Protein AF-A0A8J9TMV7-F1 (afdb_monomer_lite)

pLDDT: mean 80.89, std 12.7, range [42.56, 96.88]

Structure (mmCIF, N/CA/C/O backbone):
data_AF-A0A8J9TMV7-F1
#
_entry.id   AF-A0A8J9TMV7-F1
#
loop_
_atom_site.group_PDB
_atom_site.id
_atom_site.type_symbol
_atom_site.label_atom_id
_atom_site.label_alt_id
_atom_site.label_comp_id
_atom_site.label_asym_id
_atom_site.label_entity_id
_atom_site.label_seq_id
_atom_site.pdbx_PDB_ins_code
_atom_site.Cartn_x
_atom_site.Cartn_y
_atom_site.Cartn_z
_atom_site.occupancy
_atom_site.B_iso_or_equiv
_atom_site.auth_seq_id
_atom_site.auth_comp_id
_atom_site.auth_asym_id
_atom_site.auth_atom_id
_atom_site.pdbx_PDB_model_num
ATOM 1 N N . VAL A 1 1 ? 54.897 -4.081 -2.687 1.00 45.59 1 VAL A N 1
ATOM 2 C CA . VAL A 1 1 ? 55.871 -4.885 -1.911 1.00 45.59 1 VAL A CA 1
ATOM 3 C C . VAL A 1 1 ? 55.555 -6.352 -2.150 1.00 45.59 1 VAL A C 1
ATOM 5 O O . VAL A 1 1 ? 54.555 -6.837 -1.635 1.00 45.59 1 VAL A O 1
ATOM 8 N N . ALA A 1 2 ? 56.309 -7.029 -3.016 1.00 46.16 2 ALA A N 1
ATOM 9 C CA . ALA A 1 2 ? 56.143 -8.468 -3.211 1.00 46.16 2 ALA A CA 1
ATOM 10 C C . ALA A 1 2 ? 56.690 -9.180 -1.966 1.00 46.16 2 ALA A C 1
ATOM 12 O O . ALA A 1 2 ? 57.831 -8.934 -1.580 1.00 46.16 2 ALA A O 1
ATOM 13 N N . ARG A 1 3 ? 55.877 -10.006 -1.296 1.00 62.25 3 ARG A N 1
ATOM 14 C CA . ARG A 1 3 ? 56.369 -10.848 -0.199 1.00 62.25 3 ARG A CA 1
ATOM 15 C C . ARG A 1 3 ? 57.278 -11.915 -0.802 1.00 62.25 3 ARG A C 1
ATOM 17 O O . ARG A 1 3 ? 56.779 -12.856 -1.410 1.00 62.25 3 ARG A O 1
ATOM 24 N N . VAL A 1 4 ? 58.589 -11.746 -0.651 1.00 64.75 4 VAL A N 1
ATOM 25 C CA . VAL A 1 4 ? 59.564 -12.814 -0.888 1.00 64.75 4 VAL A CA 1
ATOM 26 C C . VAL A 1 4 ? 59.261 -13.902 0.142 1.00 64.75 4 VAL A C 1
ATOM 28 O O . VAL A 1 4 ? 59.235 -13.629 1.341 1.00 64.75 4 VAL A O 1
ATOM 31 N N . ARG A 1 5 ? 58.885 -15.094 -0.326 1.00 69.38 5 ARG A N 1
ATOM 32 C CA . ARG A 1 5 ? 58.639 -16.262 0.526 1.00 69.38 5 ARG A CA 1
ATOM 33 C C . ARG A 1 5 ? 59.812 -17.201 0.305 1.00 69.38 5 ARG A C 1
ATOM 35 O O . ARG A 1 5 ? 59.805 -17.951 -0.666 1.00 69.38 5 ARG A O 1
ATOM 42 N N . ASP A 1 6 ? 60.819 -17.098 1.161 1.00 74.00 6 ASP A N 1
ATOM 43 C CA . ASP A 1 6 ? 61.911 -18.064 1.182 1.00 74.00 6 ASP A CA 1
ATOM 44 C C . ASP A 1 6 ? 61.364 -19.413 1.668 1.00 74.00 6 ASP A C 1
ATOM 46 O O . ASP A 1 6 ? 60.498 -19.470 2.547 1.00 74.00 6 ASP A O 1
ATOM 50 N N . PHE A 1 7 ? 61.795 -20.498 1.026 1.00 73.38 7 PHE A N 1
ATOM 51 C CA . PHE A 1 7 ? 61.371 -21.845 1.388 1.00 73.38 7 PHE A CA 1
ATOM 52 C C . PHE A 1 7 ? 62.052 -22.244 2.702 1.00 73.38 7 PHE A C 1
ATOM 54 O O . PHE A 1 7 ? 63.264 -22.438 2.735 1.00 73.38 7 PHE A O 1
ATOM 61 N N . ASP A 1 8 ? 61.268 -22.333 3.774 1.00 77.62 8 ASP A N 1
ATOM 62 C CA . ASP A 1 8 ? 61.703 -22.808 5.088 1.00 77.62 8 ASP A CA 1
ATOM 63 C C . ASP A 1 8 ? 61.275 -24.271 5.263 1.00 77.62 8 ASP A C 1
ATOM 65 O O . ASP A 1 8 ? 60.082 -24.585 5.234 1.00 77.62 8 ASP A O 1
ATOM 69 N N . GLU A 1 9 ? 62.249 -25.165 5.434 1.00 77.25 9 GLU A N 1
ATOM 70 C CA . GLU A 1 9 ? 62.034 -26.608 5.596 1.00 77.25 9 GLU A CA 1
ATOM 71 C C . GLU A 1 9 ? 61.303 -26.945 6.911 1.00 77.25 9 GLU A C 1
ATOM 73 O O . GLU A 1 9 ? 60.627 -27.970 6.994 1.00 77.25 9 GLU A O 1
ATOM 78 N N . ALA A 1 10 ? 61.353 -26.056 7.912 1.00 81.19 10 ALA A N 1
ATOM 79 C CA . ALA A 1 10 ? 60.585 -26.173 9.155 1.00 81.19 10 ALA A CA 1
ATOM 80 C C . ALA A 1 10 ? 59.185 -25.521 9.077 1.00 81.19 10 ALA A C 1
ATOM 82 O O . ALA A 1 10 ? 58.444 -25.506 10.066 1.00 81.19 10 ALA A O 1
ATOM 83 N N . GLY A 1 11 ? 58.812 -24.961 7.922 1.00 78.69 11 GLY A N 1
ATOM 84 C CA . GLY A 1 11 ? 57.562 -24.236 7.727 1.00 78.69 11 GLY A CA 1
ATOM 85 C C . GLY A 1 11 ? 56.335 -25.144 7.591 1.00 78.69 11 GLY A C 1
ATOM 86 O O . GLY A 1 11 ? 56.325 -26.112 6.834 1.00 78.69 11 GLY A O 1
ATOM 87 N N . TYR A 1 12 ? 55.243 -24.789 8.272 1.00 79.62 12 TYR A N 1
ATOM 88 C CA . TYR A 1 12 ? 53.943 -25.428 8.058 1.00 79.62 12 TYR A CA 1
ATOM 89 C C . TYR A 1 12 ? 53.240 -24.798 6.854 1.00 79.62 12 TYR A C 1
ATOM 91 O O . TYR A 1 12 ? 52.800 -23.646 6.901 1.00 79.62 12 TYR A O 1
ATOM 99 N N . PHE A 1 13 ? 53.105 -25.564 5.773 1.00 81.25 13 PHE A N 1
ATOM 100 C CA . PHE A 1 13 ? 52.374 -25.147 4.579 1.00 81.25 13 PHE A CA 1
ATOM 101 C C . PHE A 1 13 ? 50.953 -25.712 4.613 1.00 81.25 13 PHE A C 1
ATOM 103 O O . PHE A 1 13 ? 50.756 -26.920 4.717 1.00 81.25 13 PHE A O 1
ATOM 110 N N . THR A 1 14 ? 49.952 -24.839 4.502 1.00 82.38 14 THR A N 1
ATOM 111 C CA . THR A 1 14 ? 48.550 -25.234 4.332 1.00 82.38 14 THR A CA 1
ATOM 112 C C . THR A 1 14 ? 48.076 -24.837 2.940 1.00 82.38 14 THR A C 1
ATOM 114 O O . THR A 1 14 ? 48.314 -23.721 2.472 1.00 82.38 14 THR A O 1
ATOM 117 N N . TRP A 1 15 ? 47.408 -25.762 2.252 1.00 81.25 15 TRP A N 1
ATOM 118 C CA . TRP A 1 15 ? 46.724 -25.456 1.002 1.00 81.25 15 TRP A CA 1
ATOM 119 C C . TRP A 1 15 ? 45.329 -24.933 1.343 1.00 81.25 15 TRP A C 1
ATOM 121 O O . TRP A 1 15 ? 44.469 -25.684 1.798 1.00 81.25 15 TRP A O 1
ATOM 131 N N . VAL A 1 16 ? 45.093 -23.642 1.109 1.00 80.88 16 VAL A N 1
ATOM 132 C CA . VAL A 1 16 ? 43.741 -23.069 1.145 1.00 80.88 16 VAL A CA 1
ATOM 133 C C . VAL A 1 16 ? 43.093 -23.337 -0.210 1.00 80.88 16 VAL A C 1
ATOM 135 O O . VAL A 1 16 ? 43.381 -22.648 -1.188 1.00 80.88 16 VAL A O 1
ATOM 138 N N . TYR A 1 17 ? 42.316 -24.418 -0.304 1.00 82.31 17 TYR A N 1
ATOM 139 C CA . TYR A 1 17 ? 41.552 -24.709 -1.513 1.00 82.31 17 TYR A CA 1
ATOM 140 C C . TYR A 1 17 ? 40.377 -23.742 -1.584 1.00 82.31 17 TYR A C 1
ATOM 142 O O . TYR A 1 17 ? 39.459 -23.786 -0.767 1.00 82.31 17 TYR A O 1
ATOM 150 N N . GLU A 1 18 ? 40.426 -22.852 -2.560 1.00 78.38 18 GLU A N 1
ATOM 151 C CA . GLU A 1 18 ? 39.296 -22.011 -2.892 1.00 78.38 18 GLU A CA 1
ATOM 152 C C . GLU A 1 18 ? 38.353 -22.828 -3.787 1.00 78.38 18 GLU A C 1
ATOM 154 O O . GLU A 1 18 ? 38.760 -23.281 -4.856 1.00 78.38 18 GLU A O 1
ATOM 159 N N . GLY A 1 19 ? 37.126 -23.075 -3.320 1.00 85.44 19 GLY A N 1
ATOM 160 C CA . GLY A 1 19 ? 36.123 -23.839 -4.066 1.00 85.44 19 GLY A CA 1
ATOM 161 C C . GLY A 1 19 ? 35.705 -23.173 -5.380 1.00 85.44 19 GLY A C 1
ATOM 162 O O . GLY A 1 19 ? 36.163 -22.083 -5.724 1.00 85.44 19 GLY A O 1
ATOM 163 N N . ASP A 1 20 ? 34.800 -23.818 -6.118 1.00 84.56 20 ASP A N 1
ATOM 164 C CA . ASP A 1 20 ? 34.299 -23.251 -7.369 1.00 84.56 20 ASP A CA 1
ATOM 165 C C . ASP A 1 20 ? 33.524 -21.939 -7.118 1.00 84.56 20 ASP A C 1
ATOM 167 O O . ASP A 1 20 ? 32.492 -21.916 -6.445 1.00 84.56 20 ASP A O 1
ATOM 171 N N . LYS A 1 21 ? 34.045 -20.831 -7.659 1.00 85.62 21 LYS A N 1
ATOM 172 C CA . LYS A 1 21 ? 33.482 -19.476 -7.534 1.00 85.62 21 LYS A CA 1
ATOM 173 C C . LYS A 1 21 ? 32.543 -19.102 -8.677 1.00 85.62 21 LYS A C 1
ATOM 175 O O . LYS A 1 21 ? 32.039 -17.977 -8.691 1.00 85.62 21 LYS A O 1
ATOM 180 N N . THR A 1 22 ? 32.281 -20.005 -9.622 1.00 89.44 22 THR A N 1
ATOM 181 C CA . THR A 1 22 ? 31.403 -19.748 -10.777 1.00 89.44 22 THR A CA 1
ATOM 182 C C . THR A 1 22 ? 30.047 -19.170 -10.366 1.00 89.44 22 THR A C 1
ATOM 184 O O . THR A 1 22 ? 29.635 -18.150 -10.915 1.00 89.44 22 THR A O 1
ATOM 187 N N . MET A 1 23 ? 29.399 -19.732 -9.339 1.00 89.50 23 MET A N 1
ATOM 188 C CA . MET A 1 23 ? 28.115 -19.230 -8.828 1.00 89.50 23 MET A CA 1
ATOM 189 C C . MET A 1 23 ? 28.219 -17.825 -8.224 1.00 89.50 23 MET A C 1
ATOM 191 O O . MET A 1 23 ? 27.368 -16.976 -8.481 1.00 89.50 23 MET A O 1
ATOM 195 N N . SER A 1 24 ? 29.283 -17.543 -7.469 1.00 90.06 24 SER A N 1
ATOM 196 C CA . SER A 1 24 ? 29.506 -16.217 -6.878 1.00 90.06 24 SER A CA 1
ATOM 197 C C . SER A 1 24 ? 29.733 -15.153 -7.957 1.00 90.06 24 SER A C 1
ATOM 199 O O . SER A 1 24 ? 29.155 -14.062 -7.902 1.00 90.06 24 SER A O 1
ATOM 201 N N . HIS A 1 25 ? 30.516 -15.487 -8.985 1.00 92.75 25 HIS A N 1
ATOM 202 C CA . HIS A 1 25 ? 30.737 -14.611 -10.132 1.00 92.75 25 HIS A CA 1
ATOM 203 C C . HIS A 1 25 ? 29.460 -14.400 -10.950 1.00 92.75 25 HIS A C 1
ATOM 205 O O . HIS A 1 25 ? 29.180 -13.267 -11.340 1.00 92.75 25 HIS A O 1
ATOM 211 N N . LEU 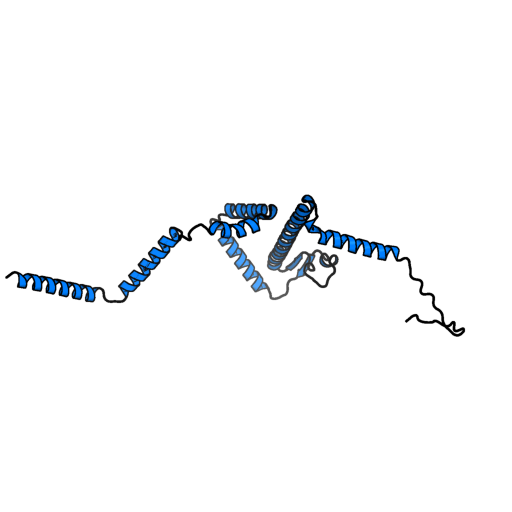A 1 26 ? 28.650 -15.445 -11.148 1.00 95.75 26 LEU A N 1
ATOM 212 C CA . LEU A 1 26 ? 27.367 -15.349 -11.843 1.00 95.75 26 LEU A CA 1
ATOM 213 C C . LEU A 1 26 ? 26.385 -14.432 -11.101 1.00 95.75 26 LEU A C 1
ATOM 215 O O . LEU A 1 26 ? 25.788 -13.553 -11.719 1.00 95.75 26 LEU A O 1
ATOM 219 N N . MET A 1 27 ? 26.254 -14.586 -9.779 1.00 95.00 27 MET A N 1
ATOM 220 C CA . MET A 1 27 ? 25.397 -13.718 -8.961 1.00 95.00 27 MET A CA 1
ATOM 221 C C . MET A 1 27 ? 25.875 -12.264 -8.989 1.00 95.00 27 MET A C 1
ATOM 223 O O . MET A 1 27 ? 25.062 -11.351 -9.130 1.00 95.00 27 MET A O 1
ATOM 227 N N . SER A 1 28 ? 27.190 -12.046 -8.914 1.00 94.56 28 SER A N 1
ATOM 228 C CA . SER A 1 28 ? 27.780 -10.704 -8.976 1.00 94.56 28 SER A CA 1
ATOM 229 C C . SER A 1 28 ? 27.539 -10.044 -10.337 1.00 94.56 28 SER A C 1
ATOM 231 O O . SER A 1 28 ? 27.146 -8.881 -10.401 1.00 94.56 28 SER A O 1
ATOM 233 N N . ALA A 1 29 ? 27.707 -10.791 -11.433 1.00 96.19 29 ALA A N 1
ATOM 234 C CA . ALA A 1 29 ? 27.399 -10.310 -12.777 1.00 96.19 29 ALA A CA 1
ATOM 235 C C . ALA A 1 29 ? 25.900 -10.003 -12.943 1.00 96.19 29 ALA A C 1
ATOM 237 O O . ALA A 1 29 ? 25.547 -8.954 -13.479 1.00 96.19 29 ALA A O 1
ATOM 238 N N . GLY A 1 30 ? 25.021 -10.870 -12.429 1.00 96.88 30 GLY A N 1
ATOM 239 C CA . GLY A 1 30 ? 23.573 -10.651 -12.425 1.00 96.88 30 GLY A CA 1
ATOM 240 C C . GLY A 1 30 ? 23.169 -9.382 -11.671 1.00 96.88 30 GLY A C 1
ATOM 241 O O . GLY A 1 30 ? 22.351 -8.612 -12.170 1.00 96.88 30 GLY A O 1
ATOM 242 N N . LEU A 1 31 ? 23.793 -9.115 -10.520 1.00 95.94 31 LEU A N 1
ATOM 243 C CA . LEU A 1 31 ? 23.570 -7.892 -9.746 1.00 95.94 31 LEU A CA 1
ATOM 244 C C . LEU A 1 31 ? 23.969 -6.642 -10.540 1.00 95.94 31 LEU A C 1
ATOM 246 O O . LEU A 1 31 ? 23.200 -5.684 -10.593 1.00 95.94 31 LEU A O 1
ATOM 250 N N . ILE A 1 32 ? 25.132 -6.661 -11.199 1.00 96.25 32 ILE A N 1
ATOM 251 C CA . ILE A 1 32 ? 25.610 -5.537 -12.023 1.00 96.25 32 ILE A CA 1
ATOM 252 C C . ILE A 1 32 ? 24.659 -5.278 -13.198 1.00 96.25 32 ILE A C 1
ATOM 254 O O . ILE A 1 32 ? 24.283 -4.133 -13.445 1.00 96.25 32 ILE A O 1
ATOM 258 N N . VAL A 1 33 ? 24.242 -6.331 -13.908 1.00 96.12 33 VAL A N 1
ATOM 259 C CA . VAL A 1 33 ? 23.309 -6.213 -15.039 1.00 96.12 33 VAL A CA 1
ATOM 260 C C . VAL A 1 33 ? 21.942 -5.710 -14.575 1.00 96.12 33 VAL A C 1
ATOM 262 O O . VAL A 1 33 ? 21.385 -4.812 -15.204 1.00 96.12 33 VAL A O 1
ATOM 265 N N . GLY A 1 34 ? 21.420 -6.232 -13.462 1.00 94.75 34 GLY A N 1
ATOM 266 C CA . GLY A 1 34 ? 20.158 -5.776 -12.878 1.00 94.75 34 GLY A CA 1
ATOM 267 C C . GLY A 1 34 ? 20.207 -4.305 -12.466 1.00 94.75 34 GLY A C 1
ATOM 268 O O . GLY A 1 34 ? 19.302 -3.540 -12.790 1.00 94.75 34 GLY A O 1
ATOM 269 N N . PHE A 1 35 ? 21.300 -3.878 -11.831 1.00 94.81 35 PHE A N 1
ATOM 270 C CA . PHE A 1 35 ? 21.512 -2.477 -11.477 1.00 94.81 35 PHE A CA 1
ATOM 271 C C . PHE A 1 35 ? 21.566 -1.571 -12.715 1.00 94.81 35 PHE A C 1
ATOM 273 O O . PHE A 1 35 ? 20.882 -0.548 -12.757 1.00 94.81 35 PHE A O 1
ATOM 280 N N . LEU A 1 36 ? 22.326 -1.960 -13.746 1.00 93.69 36 LEU A N 1
ATOM 281 C CA . LEU A 1 36 ? 22.423 -1.198 -14.993 1.00 93.69 36 LEU A CA 1
ATOM 282 C C . LEU A 1 36 ? 21.065 -1.099 -15.694 1.00 93.69 36 LEU A C 1
ATOM 284 O O . LEU A 1 36 ? 20.700 -0.025 -16.165 1.00 93.69 36 LEU A O 1
ATOM 288 N N . PHE A 1 37 ? 20.285 -2.182 -15.702 1.00 92.19 37 PHE A N 1
ATOM 289 C CA . PHE A 1 37 ? 18.925 -2.169 -16.229 1.00 92.19 37 PHE A CA 1
ATOM 290 C C . PHE A 1 37 ? 18.059 -1.126 -15.509 1.00 92.19 37 PHE A C 1
ATOM 292 O O . PHE A 1 37 ? 17.450 -0.299 -16.185 1.00 92.19 37 PHE A O 1
ATOM 299 N N . CYS A 1 38 ? 18.072 -1.096 -14.171 1.00 90.06 38 CYS A N 1
ATOM 300 C CA . CYS A 1 38 ? 17.322 -0.120 -13.372 1.00 90.06 38 CYS A CA 1
ATOM 301 C C . CYS A 1 38 ? 17.765 1.333 -13.615 1.00 90.06 38 CYS A C 1
ATOM 303 O O . CYS A 1 38 ? 16.921 2.209 -13.794 1.00 90.06 38 CYS A O 1
ATOM 305 N N . VAL A 1 39 ? 19.074 1.610 -13.653 1.00 92.62 39 VAL A N 1
ATOM 306 C CA . VAL A 1 39 ? 19.595 2.977 -13.865 1.00 92.62 39 VAL A CA 1
ATOM 307 C C . VAL A 1 39 ? 19.332 3.466 -15.293 1.00 92.62 39 VAL A C 1
ATOM 309 O O . VAL A 1 39 ? 19.094 4.654 -15.510 1.00 92.62 39 VAL A O 1
ATOM 312 N N . CYS A 1 40 ? 19.297 2.561 -16.273 1.00 90.62 40 CYS A N 1
ATOM 313 C CA . CYS A 1 40 ? 18.954 2.869 -17.660 1.00 90.62 40 CYS A CA 1
ATOM 314 C C . CYS A 1 40 ? 17.440 3.005 -17.920 1.00 90.62 40 CYS A C 1
ATOM 316 O O . CYS A 1 40 ? 17.030 2.952 -19.081 1.00 90.62 40 CYS A O 1
ATOM 318 N N . PHE A 1 41 ? 16.618 3.270 -16.895 1.00 89.00 41 PHE A N 1
ATOM 319 C CA . PHE A 1 41 ? 15.208 3.661 -17.035 1.00 89.00 41 PHE A CA 1
ATOM 320 C C . PHE A 1 41 ? 14.917 4.668 -18.175 1.00 89.00 41 PHE A C 1
ATOM 322 O O . PHE A 1 41 ? 13.972 4.438 -18.937 1.00 89.00 41 PHE A O 1
ATOM 329 N N . PRO A 1 42 ? 15.715 5.740 -18.405 1.00 87.81 42 PRO A N 1
ATOM 330 C CA . PRO A 1 42 ? 15.457 6.681 -19.502 1.00 87.81 42 PRO A CA 1
ATOM 331 C C . PRO A 1 42 ? 15.600 6.085 -20.912 1.00 87.81 42 PRO A C 1
ATOM 333 O O . PRO A 1 42 ? 15.118 6.699 -21.863 1.00 87.81 42 PRO A O 1
ATOM 336 N N . ILE A 1 43 ? 16.222 4.914 -21.072 1.00 90.88 43 ILE A N 1
ATOM 337 C CA . ILE A 1 43 ? 16.406 4.225 -22.365 1.00 90.88 43 ILE A CA 1
ATOM 338 C C . ILE A 1 43 ? 15.297 3.186 -22.600 1.00 90.88 43 ILE A C 1
ATOM 340 O O . ILE A 1 43 ? 15.117 2.700 -23.715 1.00 90.88 43 ILE A O 1
ATOM 344 N N . TRP A 1 44 ? 14.507 2.855 -21.576 1.00 93.00 44 TRP A N 1
ATOM 345 C CA . TRP A 1 44 ? 13.523 1.782 -21.671 1.00 93.00 44 TRP A CA 1
ATOM 346 C C . TRP A 1 44 ? 12.457 2.054 -22.736 1.00 93.00 44 TRP A C 1
ATOM 348 O O . TRP A 1 44 ? 12.021 3.204 -22.882 1.00 93.00 44 TRP A O 1
ATOM 358 N N . PRO A 1 45 ? 11.986 1.010 -23.439 1.00 92.50 45 PRO A N 1
ATOM 359 C CA . PRO A 1 45 ? 10.868 1.141 -24.361 1.00 92.50 45 PRO A CA 1
ATOM 360 C C . PRO A 1 45 ? 9.606 1.577 -23.605 1.00 92.50 45 PRO A C 1
ATOM 362 O O . PRO A 1 45 ? 9.414 1.231 -22.438 1.00 92.50 45 PRO A O 1
ATOM 365 N N . GLN A 1 46 ? 8.729 2.328 -24.276 1.00 89.75 46 GLN A N 1
ATOM 366 C CA . GLN A 1 46 ? 7.557 2.943 -23.636 1.00 89.75 46 GLN A CA 1
ATOM 367 C C . GLN A 1 46 ? 6.655 1.922 -22.926 1.00 89.75 46 GLN A C 1
ATOM 369 O O . GLN A 1 46 ? 6.198 2.186 -21.818 1.00 89.75 46 GLN A O 1
ATOM 374 N N . PHE A 1 47 ? 6.482 0.719 -23.490 1.00 92.44 47 PHE A N 1
ATOM 375 C CA . PHE A 1 47 ? 5.654 -0.325 -22.874 1.00 92.44 47 PHE A CA 1
ATOM 376 C C . PHE A 1 47 ? 6.132 -0.721 -21.466 1.00 92.44 47 PHE A C 1
ATOM 378 O O . PHE A 1 47 ? 5.312 -1.000 -20.597 1.00 92.44 47 PHE A O 1
ATOM 385 N N . LEU A 1 48 ? 7.448 -0.735 -21.220 1.00 91.56 48 LEU A N 1
ATOM 386 C CA . LEU A 1 48 ? 8.008 -1.209 -19.953 1.00 91.56 48 LEU A CA 1
ATOM 387 C C . LEU A 1 48 ? 7.911 -0.131 -18.866 1.00 91.56 48 LEU A C 1
ATOM 389 O 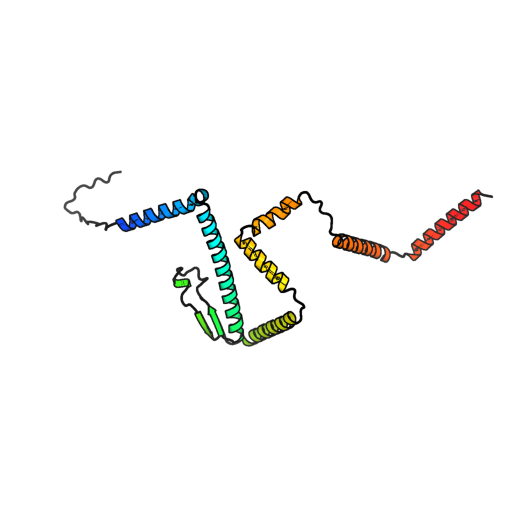O . LEU A 1 48 ? 7.677 -0.446 -17.703 1.00 91.56 48 LEU A O 1
ATOM 393 N N . ARG A 1 49 ? 7.988 1.147 -19.259 1.00 90.50 49 ARG A N 1
ATOM 394 C CA . ARG A 1 49 ? 7.713 2.283 -18.363 1.00 90.50 49 ARG A CA 1
ATOM 395 C C . ARG A 1 49 ? 6.266 2.261 -17.888 1.00 90.50 49 ARG A C 1
ATOM 397 O O . ARG A 1 49 ? 6.014 2.347 -16.692 1.00 90.50 49 ARG A O 1
ATOM 404 N N . VAL A 1 50 ? 5.341 2.077 -18.829 1.00 90.44 50 VAL A N 1
ATOM 405 C CA . VAL A 1 50 ? 3.906 1.966 -18.552 1.00 90.44 50 VAL A CA 1
ATOM 406 C C . VAL A 1 50 ? 3.619 0.753 -17.662 1.00 90.44 50 VAL A C 1
ATOM 408 O O . VAL A 1 50 ? 2.870 0.863 -16.697 1.00 90.44 50 VAL A O 1
ATOM 411 N N . PHE A 1 51 ? 4.271 -0.386 -17.911 1.00 91.88 51 PHE A N 1
ATOM 412 C CA . PHE A 1 51 ? 4.136 -1.571 -17.064 1.00 91.88 51 PHE A CA 1
ATOM 413 C C . PHE A 1 51 ? 4.568 -1.320 -15.613 1.00 91.88 51 PHE A C 1
ATOM 415 O O . PHE A 1 51 ? 3.809 -1.620 -14.694 1.00 91.88 51 PHE A O 1
ATOM 422 N N . VAL A 1 52 ? 5.762 -0.759 -15.392 1.00 92.06 52 VAL A N 1
ATOM 423 C CA . VAL A 1 52 ? 6.247 -0.463 -14.030 1.00 92.06 52 VAL A CA 1
ATOM 424 C C . VAL A 1 52 ? 5.353 0.551 -13.334 1.00 92.06 52 VAL A C 1
ATOM 426 O O . VAL A 1 52 ? 5.099 0.435 -12.137 1.00 92.06 52 VAL A O 1
ATOM 429 N N . TRP A 1 53 ? 4.834 1.508 -14.091 1.00 91.00 53 TRP A N 1
ATOM 430 C CA . TRP A 1 53 ? 3.898 2.482 -13.578 1.00 91.00 53 TRP A CA 1
ATOM 431 C C . TRP A 1 53 ? 2.583 1.835 -13.104 1.00 91.00 53 TRP A C 1
ATOM 433 O O . TRP A 1 53 ? 2.210 2.001 -11.942 1.00 91.00 53 TRP A O 1
ATOM 443 N N . TYR A 1 54 ? 1.946 0.999 -13.934 1.00 92.12 54 TYR A N 1
ATOM 444 C CA . TYR A 1 54 ? 0.760 0.233 -13.533 1.00 92.12 54 TYR A CA 1
ATOM 445 C C . TYR A 1 54 ? 1.048 -0.683 -12.339 1.00 92.12 54 TYR A C 1
ATOM 447 O O . TYR A 1 54 ? 0.235 -0.771 -11.418 1.00 92.12 54 TYR A O 1
ATOM 455 N N . LEU A 1 55 ? 2.210 -1.343 -12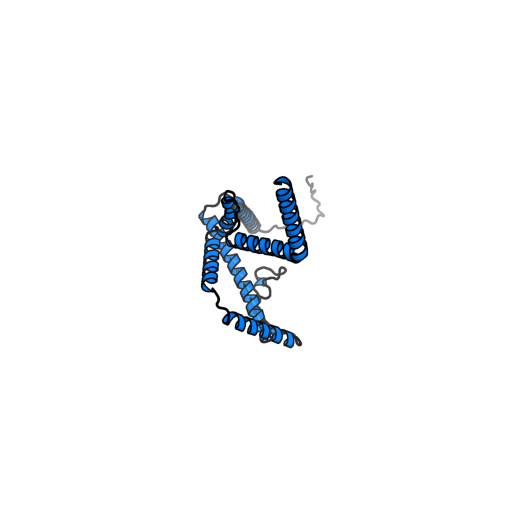.318 1.00 94.25 55 LEU A N 1
ATOM 456 C CA . LEU A 1 55 ? 2.630 -2.196 -11.207 1.00 94.25 55 LEU A CA 1
ATOM 457 C C . LEU A 1 55 ? 2.775 -1.397 -9.903 1.00 94.25 55 LEU A C 1
ATOM 459 O O . LEU A 1 55 ? 2.354 -1.859 -8.849 1.00 94.25 55 LEU A O 1
ATOM 463 N N . SER A 1 56 ? 3.334 -0.189 -9.965 1.00 92.12 56 SER A N 1
ATOM 464 C CA . SER A 1 56 ? 3.489 0.678 -8.796 1.00 92.12 56 SER A CA 1
ATOM 465 C C . SER A 1 56 ? 2.139 1.160 -8.261 1.00 92.12 56 SER A C 1
ATOM 467 O O . SER A 1 56 ? 1.889 1.037 -7.062 1.00 92.12 56 SER A O 1
ATOM 469 N N . VAL A 1 57 ? 1.247 1.637 -9.137 1.00 92.88 57 VAL A N 1
ATOM 470 C CA . VAL A 1 57 ? -0.095 2.109 -8.753 1.00 92.88 57 VAL A CA 1
ATOM 471 C C . VAL A 1 57 ? -0.938 0.971 -8.174 1.00 92.88 57 VAL A C 1
ATOM 473 O O . VAL A 1 57 ? -1.532 1.117 -7.105 1.00 92.88 57 VAL A O 1
ATOM 476 N N . THR A 1 58 ? -0.959 -0.188 -8.839 1.00 94.06 58 THR A N 1
ATOM 477 C CA . THR A 1 58 ? -1.689 -1.374 -8.356 1.00 94.06 58 THR A CA 1
ATOM 478 C C . THR A 1 58 ? -1.169 -1.845 -7.001 1.00 94.06 58 THR A C 1
ATOM 480 O O . THR A 1 58 ? -1.971 -2.122 -6.111 1.00 94.06 58 THR A O 1
ATOM 483 N N . LEU A 1 59 ? 0.154 -1.903 -6.816 1.00 94.19 59 LEU A N 1
ATOM 484 C CA . LEU A 1 59 ? 0.772 -2.310 -5.555 1.00 94.19 59 LEU A CA 1
ATOM 485 C C . LEU A 1 59 ? 0.468 -1.317 -4.428 1.00 94.19 59 LEU A C 1
ATOM 487 O O . LEU A 1 59 ? 0.161 -1.742 -3.315 1.00 94.19 59 LEU A O 1
ATOM 491 N N . LEU A 1 60 ? 0.485 -0.012 -4.712 1.00 92.25 60 LEU A N 1
ATOM 492 C CA . LEU A 1 60 ? 0.111 1.021 -3.745 1.00 92.25 60 LEU A CA 1
ATOM 493 C C . LEU A 1 60 ? -1.345 0.859 -3.287 1.00 92.25 60 LEU A C 1
ATOM 495 O O . LEU A 1 60 ? -1.610 0.818 -2.084 1.00 92.25 60 LEU A O 1
ATOM 499 N N . LEU A 1 61 ? -2.281 0.716 -4.231 1.00 93.00 61 LEU A N 1
ATOM 500 C CA . LEU A 1 61 ? -3.697 0.500 -3.920 1.00 93.00 61 LEU A CA 1
ATOM 501 C C . LEU A 1 61 ? -3.921 -0.810 -3.164 1.00 93.00 61 LEU A C 1
ATOM 503 O O . LEU A 1 61 ? -4.711 -0.849 -2.223 1.00 93.00 61 LEU A O 1
ATOM 507 N N . PHE A 1 62 ? -3.209 -1.871 -3.539 1.00 93.75 62 PHE A N 1
ATOM 508 C CA . PHE A 1 62 ? -3.277 -3.154 -2.850 1.00 93.75 62 PHE A CA 1
ATOM 509 C C . PHE A 1 62 ? -2.845 -3.032 -1.384 1.00 93.75 62 PHE A C 1
ATOM 511 O O . PHE A 1 62 ? -3.567 -3.497 -0.502 1.00 93.75 62 PHE A O 1
ATOM 518 N N . ILE A 1 63 ? -1.714 -2.372 -1.108 1.00 92.31 63 ILE A N 1
ATOM 519 C CA . ILE A 1 63 ? -1.246 -2.141 0.266 1.00 92.31 63 ILE A CA 1
ATOM 520 C C . ILE A 1 63 ? -2.252 -1.277 1.028 1.00 92.31 63 ILE A C 1
ATOM 522 O O . ILE A 1 63 ? -2.620 -1.634 2.144 1.00 92.31 63 ILE A O 1
ATOM 526 N N . PHE A 1 64 ? -2.741 -0.188 0.431 1.00 93.06 64 PHE A N 1
ATOM 527 C CA . PHE A 1 64 ? -3.732 0.680 1.069 1.00 93.06 64 PHE A CA 1
ATOM 528 C C . PHE A 1 64 ? -4.988 -0.103 1.482 1.00 93.06 64 PHE A C 1
ATOM 530 O O . PHE A 1 64 ? -5.373 -0.080 2.651 1.00 93.06 64 PHE A O 1
ATOM 537 N N . ILE A 1 65 ? -5.566 -0.882 0.561 1.00 94.12 65 ILE A N 1
ATOM 538 C CA . ILE A 1 65 ? -6.744 -1.720 0.829 1.00 94.12 65 ILE A CA 1
ATOM 539 C C . ILE A 1 65 ? -6.446 -2.763 1.910 1.00 94.12 65 ILE A C 1
ATOM 541 O O . ILE A 1 65 ? -7.273 -2.962 2.799 1.00 94.12 65 ILE A O 1
ATOM 545 N N . LEU A 1 66 ? -5.280 -3.416 1.871 1.00 92.62 66 LEU A N 1
ATOM 546 C CA . LEU A 1 66 ? -4.877 -4.405 2.875 1.00 92.62 66 LEU A CA 1
ATOM 547 C C . LEU A 1 66 ? -4.817 -3.769 4.270 1.00 92.62 66 LEU A C 1
ATOM 549 O O . LEU A 1 66 ? -5.376 -4.317 5.221 1.00 92.62 66 LEU A O 1
ATOM 553 N N . VAL A 1 67 ? -4.191 -2.599 4.398 1.00 92.25 67 VAL A N 1
ATOM 554 C CA . VAL A 1 67 ? -4.051 -1.885 5.676 1.00 92.25 67 VAL A CA 1
ATOM 555 C C . VAL A 1 67 ? -5.407 -1.424 6.206 1.00 92.25 67 VAL A C 1
ATOM 557 O O . VAL A 1 67 ? -5.702 -1.646 7.383 1.00 92.25 67 VAL A O 1
ATOM 560 N N . THR A 1 68 ? -6.266 -0.863 5.349 1.00 93.56 68 THR A N 1
ATOM 561 C CA . THR A 1 68 ? -7.639 -0.491 5.723 1.00 93.56 68 THR A CA 1
ATOM 562 C C . THR A 1 68 ? -8.447 -1.714 6.153 1.00 93.56 68 THR A C 1
ATOM 564 O O . THR A 1 68 ? -9.081 -1.692 7.207 1.00 93.56 68 THR A O 1
ATOM 567 N N . PHE A 1 69 ? -8.390 -2.808 5.391 1.00 93.94 69 PHE A N 1
ATOM 568 C CA . PHE A 1 69 ? -9.062 -4.062 5.731 1.00 93.94 69 PHE A CA 1
ATOM 569 C C . PHE A 1 69 ? -8.575 -4.620 7.072 1.00 93.94 69 PHE A C 1
ATOM 571 O O . PHE A 1 69 ? -9.393 -4.993 7.911 1.00 93.94 69 PHE A O 1
ATOM 578 N N . ARG A 1 70 ? -7.258 -4.627 7.312 1.00 91.81 70 ARG A N 1
ATOM 579 C CA . ARG A 1 70 ? -6.663 -5.054 8.585 1.00 91.81 70 ARG A CA 1
ATOM 580 C C . ARG A 1 70 ? -7.193 -4.221 9.754 1.00 91.81 70 ARG A C 1
ATOM 582 O O . ARG A 1 70 ? -7.577 -4.795 10.771 1.00 91.81 70 ARG A O 1
ATOM 589 N N . ALA A 1 71 ? -7.219 -2.895 9.614 1.00 91.19 71 ALA A N 1
ATOM 590 C CA . ALA A 1 71 ? -7.698 -1.990 10.657 1.00 91.19 71 ALA A CA 1
ATOM 591 C C . ALA A 1 71 ? -9.193 -2.191 10.952 1.00 91.19 71 ALA A C 1
ATOM 593 O O . ALA A 1 71 ? -9.584 -2.277 12.117 1.00 91.19 71 ALA A O 1
ATOM 594 N N . LEU A 1 72 ? -10.021 -2.332 9.912 1.00 92.75 72 LEU A N 1
ATOM 595 C CA . LEU A 1 72 ? -11.452 -2.604 10.059 1.00 92.75 72 LEU A CA 1
ATOM 596 C C . LEU A 1 72 ? -11.712 -3.973 10.695 1.00 92.75 72 LEU A C 1
ATOM 598 O O . LEU A 1 72 ? -12.517 -4.070 11.618 1.00 92.75 72 LEU A O 1
ATOM 602 N N . ALA A 1 73 ? -11.018 -5.023 10.250 1.00 91.75 73 ALA A N 1
ATOM 603 C CA . ALA A 1 73 ? -11.152 -6.359 10.824 1.00 91.75 73 ALA A CA 1
ATOM 604 C C . ALA A 1 73 ? -10.794 -6.363 12.318 1.00 91.75 73 ALA A C 1
ATOM 606 O O . ALA A 1 73 ? -11.551 -6.904 13.125 1.00 91.75 73 ALA A O 1
ATOM 607 N N . PHE A 1 74 ? -9.696 -5.697 12.697 1.00 90.69 74 PHE A N 1
ATOM 608 C CA . PHE A 1 74 ? -9.337 -5.507 14.101 1.00 90.69 74 PHE A CA 1
ATOM 609 C C . PHE A 1 74 ? -10.444 -4.765 14.863 1.00 90.69 74 PHE A C 1
ATOM 611 O O . PHE A 1 74 ? -10.890 -5.258 15.894 1.00 90.69 74 PHE A O 1
ATOM 618 N N . LEU A 1 75 ? -10.942 -3.635 14.345 1.00 90.50 75 LEU A N 1
ATOM 619 C CA . LEU A 1 75 ? -11.990 -2.835 14.991 1.00 90.50 75 LEU A CA 1
ATOM 620 C C . LEU A 1 75 ? -13.265 -3.653 15.259 1.00 90.50 75 LEU A C 1
ATOM 622 O O . LEU A 1 75 ? -13.753 -3.680 16.390 1.00 90.50 75 LEU A O 1
ATOM 626 N N . PHE A 1 76 ? -13.795 -4.338 14.242 1.00 90.50 76 PHE A N 1
ATOM 627 C CA . PHE A 1 76 ? -15.039 -5.103 14.368 1.00 90.50 76 PHE A CA 1
ATOM 628 C C . PHE A 1 76 ? -14.907 -6.277 15.344 1.00 90.50 76 PHE A C 1
ATOM 630 O O . PHE A 1 76 ? -15.805 -6.516 16.151 1.00 90.50 76 PHE A O 1
ATOM 637 N N . ILE A 1 77 ? -13.786 -6.999 15.305 1.00 90.69 77 ILE A N 1
ATOM 638 C CA . ILE A 1 77 ? -13.567 -8.172 16.162 1.00 90.69 77 ILE A CA 1
ATOM 639 C C . ILE A 1 77 ? -13.212 -7.747 17.598 1.00 90.69 77 ILE A C 1
ATOM 641 O O . ILE A 1 77 ? -13.639 -8.389 18.564 1.00 90.69 77 ILE A O 1
ATOM 645 N N . TRP A 1 78 ? -12.543 -6.604 17.759 1.00 90.12 78 TRP A N 1
ATOM 646 C CA . TRP A 1 78 ? -12.248 -6.014 19.063 1.00 90.12 78 TRP A CA 1
ATOM 647 C C . TRP A 1 78 ? -13.507 -5.572 19.813 1.00 90.12 78 TRP A C 1
ATOM 649 O O . TRP A 1 78 ? -13.573 -5.747 21.032 1.00 90.12 78 TRP A O 1
ATOM 659 N N . ILE A 1 79 ? -14.545 -5.101 19.109 1.00 87.06 79 ILE A N 1
ATOM 660 C CA . ILE A 1 79 ? -15.858 -4.806 19.715 1.00 87.06 79 ILE A CA 1
ATOM 661 C C . ILE A 1 79 ? -16.483 -6.070 20.335 1.00 87.06 79 ILE A C 1
ATOM 663 O O . ILE A 1 79 ? -17.055 -5.995 21.422 1.00 87.06 79 ILE A O 1
ATOM 667 N N . ILE A 1 80 ? -16.324 -7.236 19.694 1.00 86.75 80 ILE A N 1
ATOM 668 C CA . ILE A 1 80 ? -16.808 -8.539 20.200 1.00 86.75 80 ILE A CA 1
ATOM 669 C C . ILE A 1 80 ? -15.971 -9.015 21.401 1.00 86.75 80 ILE A C 1
ATOM 671 O O . ILE A 1 80 ? -16.451 -9.761 22.254 1.00 86.75 80 ILE A O 1
ATOM 675 N N . GLY A 1 81 ? -14.733 -8.536 21.508 1.00 84.44 81 GLY A N 1
ATOM 676 C CA . GLY A 1 81 ? -13.842 -8.786 22.635 1.00 84.44 81 GLY A CA 1
ATOM 677 C C . GLY A 1 81 ? -12.687 -9.736 22.347 1.00 84.44 81 GLY A C 1
ATOM 678 O O . GLY A 1 81 ? -12.111 -10.286 23.287 1.00 84.44 81 GLY A O 1
ATOM 679 N N . PHE A 1 82 ? -12.324 -9.884 21.076 1.00 88.12 82 PHE A N 1
ATOM 680 C CA . PHE A 1 82 ? -11.130 -10.602 20.643 1.00 88.12 82 PHE A CA 1
ATOM 681 C C . PHE A 1 82 ? -10.173 -9.656 19.917 1.00 88.12 82 PHE A C 1
ATOM 683 O O . PHE A 1 82 ? -10.592 -8.724 19.240 1.00 88.12 82 PHE A O 1
ATOM 690 N N . GLU A 1 83 ? -8.876 -9.888 20.051 1.00 87.56 83 GLU A N 1
ATOM 691 C CA . GLU A 1 83 ? -7.837 -9.176 19.313 1.00 87.56 83 GLU A CA 1
ATOM 692 C C . GLU A 1 83 ? -7.485 -10.013 18.079 1.00 87.56 83 GLU A C 1
ATOM 694 O O . GLU A 1 83 ? -6.772 -11.012 18.167 1.00 87.56 83 GLU A O 1
ATOM 699 N N . PHE A 1 84 ? -8.036 -9.632 16.922 1.00 90.94 84 PHE A N 1
ATOM 700 C CA . PHE A 1 84 ? -7.723 -10.272 15.646 1.00 90.94 84 PHE A CA 1
ATOM 701 C C . PHE A 1 84 ? -6.783 -9.412 14.817 1.00 90.94 84 PHE A C 1
ATOM 703 O O . PHE A 1 84 ? -7.099 -8.271 14.478 1.00 90.94 84 PHE A O 1
ATOM 710 N N . TRP A 1 85 ? -5.663 -10.003 14.416 1.00 89.19 85 TRP A N 1
ATOM 711 C CA . TRP A 1 85 ? -4.692 -9.367 13.538 1.00 89.19 85 TRP A CA 1
ATOM 712 C C . TRP A 1 85 ? -4.514 -10.184 12.265 1.00 89.19 85 TRP A C 1
ATOM 714 O O . TRP A 1 85 ? -4.064 -11.326 12.313 1.00 89.19 85 TRP A O 1
ATOM 724 N N . PHE A 1 86 ? -4.820 -9.578 11.117 1.00 87.94 86 PHE A N 1
ATOM 725 C CA . PHE A 1 86 ? -4.494 -10.134 9.805 1.00 87.94 86 PHE A CA 1
ATOM 726 C C . PHE A 1 86 ? -3.057 -9.754 9.422 1.00 87.94 86 PHE A C 1
ATOM 728 O O . PHE A 1 86 ? -2.750 -8.565 9.328 1.00 87.94 86 PHE A O 1
ATOM 735 N N . LEU A 1 87 ? -2.195 -10.753 9.207 1.00 87.62 87 LEU A N 1
ATOM 736 C CA . LEU A 1 87 ? -0.749 -10.642 8.961 1.00 87.62 87 LEU A CA 1
ATOM 737 C C . LEU A 1 87 ? 0.009 -9.874 10.057 1.00 87.62 87 LEU A C 1
ATOM 739 O O . LEU A 1 87 ? 0.620 -8.856 9.744 1.00 87.62 87 LEU A O 1
ATOM 743 N N . PRO A 1 88 ? -0.020 -10.290 11.337 1.00 83.88 88 PRO A N 1
ATOM 744 C CA . PRO A 1 88 ? 0.525 -9.531 12.471 1.00 83.88 88 PRO A CA 1
ATOM 745 C C . PRO A 1 88 ? 1.881 -8.857 12.199 1.00 83.88 88 PRO A C 1
ATOM 747 O O . PRO A 1 88 ? 2.000 -7.663 12.467 1.00 83.88 88 PRO A O 1
ATOM 750 N N . ASN A 1 89 ? 2.803 -9.569 11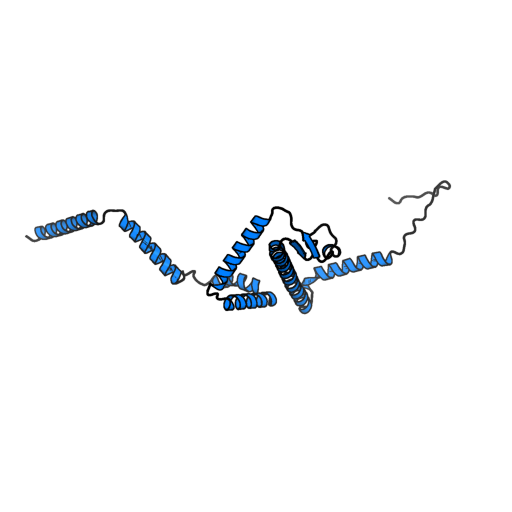.546 1.00 88.00 89 ASN A N 1
ATOM 751 C CA . ASN A 1 89 ? 4.186 -9.157 11.281 1.00 88.00 89 ASN A CA 1
ATOM 752 C C . ASN A 1 89 ? 4.388 -8.315 10.003 1.00 88.00 89 ASN A C 1
ATOM 754 O O . ASN A 1 89 ? 5.524 -8.042 9.630 1.00 88.00 89 ASN A O 1
ATOM 758 N N . LEU A 1 90 ? 3.320 -7.888 9.317 1.00 85.62 90 LEU A N 1
ATOM 759 C CA . LEU A 1 90 ? 3.422 -7.145 8.050 1.00 85.62 90 LEU A CA 1
ATOM 760 C C . LEU A 1 90 ? 4.235 -5.843 8.166 1.00 85.62 90 LEU A C 1
ATOM 762 O O . LEU A 1 90 ? 4.893 -5.448 7.210 1.00 85.62 90 LEU A O 1
ATOM 766 N N . PHE A 1 91 ? 4.173 -5.185 9.324 1.00 82.69 91 PHE A N 1
ATOM 767 C CA . PHE A 1 91 ? 4.888 -3.938 9.619 1.00 82.69 91 PHE A CA 1
ATOM 768 C C . PHE A 1 91 ? 6.093 -4.136 10.540 1.00 82.69 91 PHE A C 1
ATOM 770 O O . PHE A 1 91 ? 6.612 -3.164 11.084 1.00 82.69 91 PHE A O 1
ATOM 777 N N . ASP A 1 92 ? 6.516 -5.380 10.754 1.00 85.81 92 ASP A N 1
ATOM 778 C CA . ASP A 1 92 ? 7.713 -5.647 11.535 1.00 85.81 92 ASP A CA 1
ATOM 779 C C . ASP A 1 92 ? 8.950 -5.510 10.640 1.00 85.81 92 ASP A C 1
ATOM 781 O O . ASP A 1 92 ? 9.188 -6.324 9.746 1.00 85.81 92 ASP A O 1
ATOM 785 N N . GLU A 1 93 ? 9.722 -4.451 10.875 1.00 83.31 93 GLU A N 1
ATOM 786 C CA . GLU A 1 93 ? 10.946 -4.127 10.134 1.00 83.31 93 GLU A CA 1
ATOM 787 C C . GLU A 1 93 ? 12.141 -5.023 10.495 1.00 83.31 93 GLU A C 1
ATOM 789 O O . GLU A 1 93 ? 13.168 -4.983 9.816 1.00 83.31 93 GLU A O 1
ATOM 794 N N . THR A 1 94 ? 12.028 -5.840 11.548 1.00 88.06 94 THR A N 1
ATOM 795 C CA . THR A 1 94 ? 13.110 -6.729 11.998 1.00 88.06 94 THR A CA 1
ATOM 796 C C . THR A 1 94 ? 13.076 -8.101 11.326 1.00 88.06 94 THR A C 1
ATOM 798 O O . THR A 1 94 ? 14.079 -8.822 11.337 1.00 88.06 94 THR A O 1
ATOM 801 N N . LEU A 1 95 ? 11.940 -8.466 10.724 1.00 85.12 95 LEU A N 1
ATOM 802 C CA . LEU A 1 95 ? 11.750 -9.748 10.058 1.00 85.12 95 LEU A CA 1
ATOM 803 C C . LEU A 1 95 ? 12.162 -9.691 8.585 1.00 85.12 95 LEU A C 1
ATOM 805 O O . LEU A 1 95 ? 12.077 -8.670 7.905 1.00 85.12 95 LEU A O 1
ATOM 809 N N . SER A 1 96 ? 12.591 -10.844 8.070 1.00 84.00 96 SER A N 1
ATOM 810 C CA . SER A 1 96 ? 12.776 -11.023 6.633 1.00 84.00 96 SER A CA 1
ATOM 811 C C . SER A 1 96 ? 11.427 -10.930 5.917 1.00 84.00 96 SER A C 1
ATOM 813 O O . SER A 1 96 ? 10.405 -11.326 6.473 1.00 84.00 96 SER A O 1
ATOM 815 N N . PHE A 1 97 ? 11.422 -10.502 4.650 1.00 83.69 97 PHE A N 1
ATOM 816 C CA . PHE A 1 97 ? 10.198 -10.331 3.853 1.00 83.69 97 PHE A CA 1
ATOM 817 C C . PHE A 1 97 ? 9.274 -11.555 3.902 1.00 83.69 97 PHE A C 1
ATOM 819 O O . PHE A 1 97 ? 8.063 -11.418 4.022 1.00 83.69 97 PHE A O 1
ATOM 826 N N . VAL A 1 98 ? 9.837 -12.766 3.829 1.00 86.12 98 VAL A N 1
ATOM 827 C CA . VAL A 1 98 ? 9.055 -14.015 3.852 1.00 86.12 98 VAL A CA 1
ATOM 828 C C . VAL A 1 98 ? 8.431 -14.270 5.223 1.00 86.12 98 VAL A C 1
ATOM 830 O O . VAL A 1 98 ? 7.324 -14.808 5.308 1.00 86.12 98 VAL A O 1
ATOM 833 N N . ASP A 1 99 ? 9.127 -13.879 6.285 1.00 86.38 99 ASP A N 1
ATOM 834 C CA . ASP A 1 99 ? 8.673 -14.085 7.653 1.00 86.38 99 ASP A CA 1
ATOM 835 C C . ASP A 1 99 ? 7.633 -13.028 8.057 1.00 86.38 99 ASP A C 1
ATOM 837 O O . ASP A 1 99 ? 6.754 -13.330 8.857 1.00 86.38 99 ASP A O 1
ATOM 841 N N . SER A 1 100 ? 7.609 -11.850 7.424 1.00 86.75 100 SER A N 1
ATOM 842 C CA . SER A 1 100 ? 6.546 -10.848 7.614 1.00 86.75 100 SER A CA 1
ATOM 843 C C . SER A 1 100 ? 5.148 -11.363 7.227 1.00 86.75 100 SER A C 1
ATOM 845 O O . SER A 1 100 ? 4.145 -10.917 7.785 1.00 86.75 100 SER A O 1
ATOM 847 N N . PHE A 1 101 ? 5.055 -12.335 6.306 1.00 84.56 101 PHE A N 1
ATOM 848 C CA . PHE A 1 101 ? 3.777 -12.939 5.890 1.00 84.56 101 PHE A CA 1
ATOM 849 C C . PHE A 1 101 ? 3.349 -14.148 6.734 1.00 84.56 101 PHE A C 1
ATOM 851 O O . PHE A 1 101 ? 2.331 -14.783 6.438 1.00 84.56 101 PHE A O 1
ATOM 858 N N . LYS A 1 102 ? 4.113 -14.496 7.774 1.00 85.31 102 LYS A N 1
ATOM 859 C CA . LYS A 1 102 ? 3.827 -15.624 8.667 1.00 85.31 102 LYS A CA 1
ATOM 860 C C . LYS A 1 102 ? 3.873 -15.166 10.131 1.00 85.31 102 LYS A C 1
ATOM 862 O O . LYS A 1 102 ? 4.835 -14.520 10.523 1.00 85.31 102 LYS A O 1
ATOM 867 N N . PRO A 1 103 ? 2.912 -15.557 10.986 1.00 86.12 103 PRO A N 1
ATOM 868 C CA . PRO A 1 103 ? 1.659 -16.258 10.687 1.00 86.12 103 PRO A CA 1
ATOM 869 C C . PRO A 1 103 ? 0.654 -15.366 9.932 1.00 86.12 103 PRO A C 1
ATOM 871 O O . PRO A 1 103 ? 0.740 -14.144 9.978 1.00 86.12 103 PRO A O 1
ATOM 874 N N . VAL A 1 104 ? -0.311 -15.976 9.231 1.00 87.06 104 VAL A N 1
ATOM 875 C CA . VAL A 1 104 ? -1.311 -15.240 8.422 1.00 87.06 104 VAL A CA 1
ATOM 876 C C . VAL A 1 104 ? -2.340 -14.518 9.295 1.00 87.06 104 VAL A C 1
ATOM 878 O O . VAL A 1 104 ? -2.834 -13.457 8.923 1.00 87.06 104 VAL A O 1
ATOM 881 N N . TYR A 1 105 ? -2.660 -15.067 10.463 1.00 87.50 105 TYR A N 1
ATOM 882 C CA . TYR A 1 105 ? -3.584 -14.462 11.414 1.00 87.50 105 TYR A CA 1
ATOM 883 C C . TYR A 1 105 ? -3.137 -14.731 12.854 1.00 87.50 105 TYR A C 1
ATOM 885 O O . TYR A 1 105 ? -2.583 -15.794 13.137 1.00 87.50 105 TYR A O 1
ATOM 893 N N . SER A 1 106 ? -3.398 -13.777 13.749 1.00 87.75 106 SER A N 1
ATOM 894 C CA . SER A 1 106 ? -3.366 -13.973 15.205 1.00 87.75 106 SER A CA 1
ATOM 895 C C . SER A 1 106 ? -4.762 -13.758 15.762 1.00 87.75 106 SER A C 1
ATOM 897 O O . SER A 1 106 ? -5.477 -12.860 15.305 1.00 87.75 106 SER A O 1
ATOM 899 N N . PHE A 1 107 ? -5.148 -14.588 16.724 1.00 89.56 107 PHE A N 1
ATOM 900 C CA . PHE A 1 107 ? -6.433 -14.490 17.397 1.00 89.56 107 PHE A CA 1
ATOM 901 C C . PHE A 1 107 ? -6.225 -14.702 18.888 1.00 89.56 107 PHE A C 1
ATOM 903 O O . PHE A 1 107 ? -6.011 -15.830 19.333 1.00 89.56 107 PHE A O 1
ATOM 910 N N . ASP A 1 108 ? -6.305 -13.611 19.641 1.00 88.81 108 ASP A N 1
ATOM 911 C CA . ASP A 1 108 ? -6.033 -13.604 21.071 1.00 88.81 108 ASP A CA 1
ATOM 912 C C . ASP A 1 108 ? -7.245 -13.066 21.846 1.00 88.81 108 ASP A C 1
ATOM 914 O O . ASP A 1 108 ? -7.966 -12.184 21.362 1.00 88.81 108 ASP A O 1
ATOM 918 N N . PRO A 1 109 ? -7.532 -13.590 23.051 1.00 85.94 109 PRO A N 1
ATOM 919 C CA . PRO A 1 109 ? -8.557 -13.012 23.903 1.00 85.94 109 PRO A CA 1
ATOM 920 C C . PRO A 1 109 ? -8.112 -11.617 24.335 1.00 85.94 109 PRO A C 1
ATOM 922 O O . PRO A 1 109 ? -6.985 -11.410 24.786 1.00 85.94 109 PRO A O 1
ATOM 925 N N . ALA A 1 110 ? -9.010 -10.649 24.210 1.00 81.44 110 ALA A N 1
ATOM 926 C CA . ALA A 1 110 ? -8.640 -9.272 24.457 1.00 81.44 110 ALA A CA 1
ATOM 927 C C . ALA A 1 110 ? -8.452 -8.992 25.959 1.00 81.44 110 ALA A C 1
ATOM 929 O O . ALA A 1 110 ? -9.092 -9.614 26.814 1.00 81.44 110 ALA A O 1
ATOM 930 N N . LYS A 1 111 ? -7.595 -8.020 26.289 1.00 83.00 111 LYS A N 1
ATOM 931 C CA . LYS A 1 111 ? -7.174 -7.774 27.683 1.00 83.00 111 LYS A CA 1
ATOM 932 C C . LYS A 1 111 ? -8.359 -7.492 28.630 1.00 83.00 111 LYS A C 1
ATOM 934 O O . LYS A 1 111 ? -9.292 -6.768 28.251 1.00 83.00 111 LYS A O 1
ATOM 939 N N . PRO A 1 112 ? -8.327 -8.016 29.874 1.00 80.00 112 PRO A N 1
ATOM 940 C CA . PRO A 1 112 ? -9.384 -7.778 30.854 1.00 80.00 112 PRO A CA 1
ATOM 941 C C . PRO A 1 112 ? -9.441 -6.293 31.249 1.00 80.00 112 PRO A C 1
ATOM 943 O O . PRO A 1 112 ? -8.415 -5.623 31.330 1.00 80.00 112 PRO A O 1
ATOM 946 N N . GLY A 1 113 ? -10.648 -5.768 31.488 1.00 80.75 113 GLY A N 1
ATOM 947 C CA . GLY A 1 113 ? -10.866 -4.381 31.934 1.00 80.75 113 GLY A CA 1
ATOM 948 C C . GLY A 1 113 ? -11.116 -3.342 30.829 1.00 80.75 113 GLY A C 1
ATOM 949 O O . GLY A 1 113 ? -11.403 -2.192 31.138 1.00 80.75 113 GLY A O 1
ATOM 950 N N . GLN A 1 114 ? -11.086 -3.725 29.548 1.00 83.81 114 GLN A N 1
ATOM 951 C CA . GLN A 1 114 ? -11.346 -2.806 28.422 1.00 83.81 114 GLN A CA 1
ATOM 952 C C . GLN A 1 114 ? -12.826 -2.696 28.005 1.00 83.81 114 GLN A C 1
ATOM 954 O O . GLN A 1 114 ? -13.168 -1.967 27.076 1.00 83.81 114 GLN A O 1
ATOM 959 N N . LEU A 1 115 ? -13.713 -3.421 28.684 1.00 83.06 115 LEU A N 1
ATOM 960 C CA . LEU A 1 115 ? -15.140 -3.502 28.377 1.00 83.06 115 LEU A CA 1
ATOM 961 C C . LEU A 1 115 ? -15.855 -2.133 28.269 1.00 83.06 115 LEU A C 1
ATOM 963 O O . LEU A 1 115 ? -16.584 -1.958 27.291 1.00 83.06 115 LEU A O 1
ATOM 967 N N . PRO A 1 116 ? -15.641 -1.137 29.163 1.00 86.62 116 PRO A N 1
ATOM 968 C CA . PRO A 1 116 ? -16.324 0.154 29.029 1.00 86.62 116 PRO A CA 1
ATOM 969 C C . PRO A 1 116 ? -15.914 0.911 27.758 1.00 86.62 116 PRO A C 1
ATOM 971 O O . PRO A 1 116 ? -16.765 1.511 27.106 1.00 86.62 116 PRO A O 1
ATOM 974 N N . TYR A 1 117 ? -14.643 0.826 27.350 1.00 88.50 117 TYR A N 1
ATOM 975 C CA . TYR A 1 117 ? -14.161 1.450 26.114 1.00 88.50 117 TYR A CA 1
ATOM 976 C C . TYR A 1 117 ? -14.788 0.809 24.872 1.00 88.50 117 TYR A C 1
ATOM 978 O O . TYR A 1 117 ? -15.178 1.520 23.950 1.00 88.50 117 TYR A O 1
ATOM 986 N N . ARG A 1 118 ? -14.947 -0.521 24.859 1.00 88.12 118 ARG A N 1
ATOM 987 C CA . ARG A 1 118 ? -15.589 -1.242 23.745 1.00 88.12 118 ARG A CA 1
ATOM 988 C C . ARG A 1 118 ? -17.042 -0.836 23.567 1.00 88.12 118 ARG A C 1
ATOM 990 O O . ARG A 1 118 ? -17.460 -0.566 22.446 1.00 88.12 118 ARG A O 1
ATOM 997 N N . ILE A 1 119 ? -17.791 -0.751 24.668 1.00 89.25 119 ILE A N 1
ATOM 998 C CA . ILE A 1 119 ? -19.186 -0.299 24.631 1.00 89.25 119 ILE A CA 1
ATOM 999 C C . ILE A 1 119 ? -19.253 1.156 24.167 1.00 89.25 119 ILE A C 1
ATOM 1001 O O . ILE A 1 119 ? -20.058 1.464 23.295 1.00 89.25 119 ILE A O 1
ATOM 1005 N N . GLY A 1 120 ? -18.384 2.033 24.681 1.00 91.88 120 GLY A N 1
ATOM 1006 C CA . GLY A 1 120 ? -18.324 3.430 24.245 1.00 91.88 120 GLY A CA 1
ATOM 1007 C C . GLY A 1 120 ? -18.106 3.569 22.735 1.00 91.88 120 GLY A C 1
ATOM 1008 O O . GLY A 1 120 ? -18.858 4.278 22.069 1.00 91.88 120 GLY A O 1
ATOM 1009 N N . VAL A 1 121 ? -17.139 2.834 22.177 1.00 90.44 121 VAL A N 1
ATOM 1010 C CA . VAL A 1 121 ? -16.860 2.830 20.730 1.00 90.44 121 VAL A CA 1
ATOM 1011 C C . VAL A 1 121 ? -18.012 2.214 19.932 1.00 90.44 121 VAL A C 1
ATOM 1013 O O . VAL A 1 121 ? -18.390 2.761 18.902 1.00 90.44 121 VAL A O 1
ATOM 1016 N N . ALA A 1 122 ? -18.615 1.120 20.403 1.00 89.69 122 ALA A N 1
ATOM 1017 C CA . ALA A 1 122 ? -19.747 0.485 19.726 1.00 89.69 122 ALA A CA 1
ATOM 1018 C C . ALA A 1 122 ? -20.989 1.391 19.691 1.00 89.69 122 ALA A C 1
ATOM 1020 O O . ALA A 1 122 ? -21.659 1.478 18.663 1.00 89.69 122 ALA A O 1
ATOM 1021 N N . VAL A 1 123 ? -21.274 2.100 20.788 1.00 93.50 123 VAL A N 1
ATOM 1022 C CA . VAL A 1 123 ? -22.369 3.076 20.865 1.00 93.50 123 VAL A CA 1
ATOM 1023 C C . VAL A 1 123 ? -22.089 4.270 19.954 1.00 93.50 123 VAL A C 1
ATOM 1025 O O . VAL A 1 123 ? -22.988 4.676 19.224 1.00 93.50 123 VAL A O 1
ATOM 1028 N N . ALA A 1 124 ? -20.857 4.788 19.934 1.00 92.06 124 ALA A N 1
ATOM 1029 C CA . ALA A 1 124 ? -20.461 5.871 19.033 1.00 92.06 124 ALA A CA 1
ATOM 1030 C C . ALA A 1 124 ? -20.545 5.461 17.552 1.00 92.06 124 ALA A C 1
ATOM 1032 O O . ALA A 1 124 ? -21.018 6.225 16.716 1.00 92.06 124 ALA A O 1
ATOM 1033 N N . PHE A 1 125 ? -20.133 4.238 17.216 1.00 91.19 125 PHE A N 1
ATOM 1034 C CA . PHE A 1 125 ? -20.261 3.709 15.860 1.00 91.19 125 PHE A CA 1
ATOM 1035 C C . PHE A 1 125 ? -21.730 3.499 15.473 1.00 91.19 125 PHE A C 1
ATOM 1037 O O . PHE A 1 125 ? -22.131 3.848 14.365 1.00 91.19 125 PHE A O 1
ATOM 1044 N N . GLY A 1 126 ? -22.553 2.981 16.389 1.00 92.00 126 GLY A N 1
ATOM 1045 C CA . GLY A 1 126 ? -23.990 2.813 16.182 1.00 92.00 126 GLY A CA 1
ATOM 1046 C C . GLY A 1 126 ? -24.727 4.142 16.008 1.00 92.00 126 GLY A C 1
ATOM 1047 O O . GLY A 1 126 ? -25.551 4.263 15.102 1.00 92.00 126 GLY A O 1
ATOM 1048 N N . SER A 1 127 ? -24.401 5.158 16.815 1.00 92.44 127 SER A N 1
ATOM 1049 C CA . SER A 1 127 ? -24.972 6.502 16.676 1.00 92.44 127 SER A CA 1
ATOM 1050 C C . SER A 1 127 ? -24.514 7.181 15.387 1.00 92.44 127 SER A C 1
ATOM 1052 O O . SER A 1 127 ? -25.337 7.792 14.709 1.00 92.44 127 SER A O 1
ATOM 1054 N N . PHE A 1 128 ? -23.249 7.007 14.996 1.00 91.31 128 PHE A N 1
ATOM 1055 C CA . PHE A 1 128 ? -22.739 7.473 13.709 1.00 91.31 128 PHE A CA 1
ATOM 1056 C C . PHE A 1 128 ? -23.440 6.787 12.532 1.00 91.31 128 PHE A C 1
ATOM 1058 O O . PHE A 1 128 ? -23.847 7.468 11.600 1.00 91.31 128 PHE A O 1
ATOM 1065 N N . CYS A 1 129 ? -23.644 5.467 12.576 1.00 89.12 129 CYS A N 1
ATOM 1066 C CA . CYS A 1 129 ? -24.372 4.743 11.529 1.00 89.12 129 CYS A CA 1
ATOM 1067 C C . CYS A 1 129 ? -25.830 5.201 11.432 1.00 89.12 129 CYS A C 1
ATOM 1069 O O . CYS A 1 129 ? -26.344 5.396 10.334 1.00 89.12 129 CYS A O 1
ATOM 1071 N N . TYR A 1 130 ? -26.490 5.401 12.574 1.00 91.12 130 TYR A N 1
ATOM 1072 C CA . TYR A 1 130 ? -27.851 5.928 12.611 1.00 91.12 130 TYR A CA 1
ATOM 1073 C C . TYR A 1 130 ? -27.923 7.340 12.012 1.00 91.12 130 TYR A C 1
ATOM 1075 O O . TYR A 1 130 ? -28.770 7.619 11.161 1.00 91.12 130 TYR A O 1
ATOM 1083 N N . TRP A 1 131 ? -26.990 8.214 12.392 1.00 91.62 131 TRP A N 1
ATOM 1084 C CA . TRP A 1 131 ? -26.859 9.542 11.802 1.00 91.62 131 TRP A CA 1
ATOM 1085 C C . TRP A 1 131 ? -26.597 9.460 10.290 1.00 91.62 131 TRP A C 1
ATOM 1087 O O . TRP A 1 131 ? -27.326 10.066 9.517 1.00 91.62 131 TRP A O 1
ATOM 1097 N N . ALA A 1 132 ? -25.656 8.628 9.843 1.00 86.69 132 ALA A N 1
ATOM 1098 C CA . ALA A 1 132 ? -25.302 8.474 8.433 1.00 86.69 132 ALA A CA 1
ATOM 1099 C C . ALA A 1 132 ? -26.472 7.986 7.559 1.00 86.69 132 ALA A C 1
ATOM 1101 O O . ALA A 1 132 ? -26.635 8.463 6.441 1.00 86.69 132 ALA A O 1
ATOM 1102 N N . VAL A 1 133 ? -27.319 7.081 8.065 1.00 86.69 133 VAL A N 1
ATOM 1103 C CA . VAL A 1 133 ? -28.515 6.598 7.341 1.00 86.69 133 VAL A CA 1
ATOM 1104 C C . VAL A 1 133 ? -29.605 7.671 7.243 1.00 86.69 133 VAL A C 1
ATOM 1106 O O . VAL A 1 133 ? -30.408 7.657 6.314 1.00 86.69 133 VAL A O 1
ATOM 1109 N N . THR A 1 134 ? -29.643 8.604 8.193 1.00 86.62 134 THR A N 1
ATOM 1110 C CA . THR A 1 134 ? -30.632 9.695 8.220 1.00 86.62 134 THR A CA 1
ATOM 1111 C C . THR A 1 134 ? -30.190 10.933 7.442 1.00 86.62 134 THR A C 1
ATOM 1113 O O . THR A 1 134 ? -31.007 11.824 7.213 1.00 86.62 134 THR A O 1
ATOM 1116 N N . GLN A 1 135 ? -28.934 10.993 6.992 1.00 81.00 135 GLN A N 1
ATOM 1117 C CA . GLN A 1 135 ? -28.466 12.040 6.088 1.00 81.00 135 GLN A CA 1
ATOM 1118 C C . GLN A 1 135 ? -28.903 11.741 4.638 1.00 81.00 135 GLN A C 1
ATOM 1120 O O . GLN A 1 135 ? -28.640 10.642 4.139 1.00 81.00 135 GLN A O 1
ATOM 1125 N N . PRO A 1 136 ? -29.515 12.701 3.917 1.00 74.25 136 PRO A N 1
ATOM 1126 C CA . PRO A 1 136 ? -29.667 12.605 2.469 1.00 74.25 136 PRO A CA 1
ATOM 1127 C C . PRO A 1 136 ? -28.273 12.731 1.839 1.00 74.25 136 PRO A C 1
ATOM 1129 O O . PRO A 1 136 ? -27.750 13.826 1.670 1.00 74.25 136 PRO A O 1
ATOM 1132 N N . SER A 1 137 ? -27.617 11.600 1.583 1.00 72.19 137 SER A N 1
ATOM 1133 C CA . SER A 1 137 ? -26.232 11.572 1.106 1.00 72.19 137 SER A CA 1
ATOM 1134 C C . SER A 1 137 ? -26.162 11.547 -0.421 1.00 72.19 137 SER A C 1
ATOM 1136 O O . SER A 1 137 ? -26.784 10.709 -1.074 1.00 72.19 137 SER A O 1
ATOM 1138 N N . GLU A 1 138 ? -25.337 12.422 -1.001 1.00 75.50 138 GLU A N 1
ATOM 1139 C CA . GLU A 1 138 ? -24.928 12.386 -2.414 1.00 75.50 138 GLU A CA 1
ATOM 1140 C C . GLU A 1 138 ? -23.903 11.265 -2.661 1.00 75.50 138 GLU A C 1
ATOM 1142 O O . GLU A 1 138 ? -22.803 11.468 -3.180 1.00 75.50 138 GLU A O 1
ATOM 1147 N N . PHE A 1 139 ? -24.238 10.042 -2.250 1.00 78.06 139 PHE A N 1
ATOM 1148 C CA . PHE A 1 139 ? -23.332 8.901 -2.368 1.00 78.06 139 PHE A CA 1
ATOM 1149 C C . PHE A 1 139 ? -22.958 8.602 -3.829 1.00 78.06 139 PHE A C 1
ATOM 1151 O O . PHE A 1 139 ? -21.871 8.092 -4.102 1.00 78.06 139 PHE A O 1
ATOM 1158 N N . ASP A 1 140 ? -23.834 8.955 -4.771 1.00 81.88 140 ASP A N 1
ATOM 1159 C CA . ASP A 1 140 ? -23.596 8.765 -6.201 1.00 81.88 140 ASP A CA 1
ATOM 1160 C C . ASP A 1 140 ? -22.471 9.676 -6.720 1.00 81.88 140 ASP A C 1
ATOM 1162 O O . ASP A 1 140 ? -21.570 9.214 -7.420 1.00 81.88 140 ASP A O 1
ATOM 1166 N N . GLY A 1 141 ? -22.439 10.936 -6.268 1.00 85.38 141 GLY A N 1
ATOM 1167 C CA . GLY A 1 141 ? -21.355 11.874 -6.567 1.00 85.38 141 GLY A CA 1
ATOM 1168 C C . GLY A 1 141 ? -20.022 11.417 -5.977 1.00 85.38 141 GLY A C 1
ATOM 1169 O O . GLY A 1 141 ? -19.009 11.408 -6.672 1.00 85.38 141 GLY A O 1
ATOM 1170 N N . PHE A 1 142 ? -20.021 10.936 -4.729 1.00 85.69 142 PHE A N 1
ATOM 1171 C CA . PHE A 1 142 ? -18.809 10.401 -4.100 1.00 85.69 142 PHE A CA 1
ATOM 1172 C C . PHE A 1 142 ? -18.269 9.168 -4.836 1.00 85.69 142 PHE A C 1
ATOM 1174 O O . PHE A 1 142 ? -17.065 9.045 -5.066 1.00 85.69 142 PHE A O 1
ATOM 1181 N N . ARG A 1 143 ? -19.154 8.251 -5.241 1.00 86.62 143 ARG A N 1
ATOM 1182 C CA . ARG A 1 143 ? -18.757 7.047 -5.975 1.00 86.62 143 ARG A CA 1
ATOM 1183 C C . ARG A 1 143 ? -18.241 7.374 -7.375 1.00 86.62 143 ARG A C 1
ATOM 1185 O O . ARG A 1 143 ? -17.274 6.744 -7.809 1.00 86.62 143 ARG A O 1
ATOM 1192 N N . ALA A 1 144 ? -18.858 8.339 -8.056 1.00 90.00 144 ALA A N 1
ATOM 1193 C CA . ALA A 1 144 ? -18.377 8.851 -9.333 1.00 90.00 144 ALA A CA 1
ATOM 1194 C C . ALA A 1 144 ? -16.990 9.488 -9.174 1.00 90.00 144 ALA A C 1
ATOM 1196 O O . ALA A 1 144 ? -16.053 9.046 -9.833 1.00 90.00 144 ALA A O 1
ATOM 1197 N N . ALA A 1 145 ? -16.820 10.392 -8.206 1.00 89.62 145 ALA A N 1
ATOM 1198 C CA . ALA A 1 145 ? -15.544 11.043 -7.915 1.00 89.62 145 ALA A CA 1
ATOM 1199 C C . ALA A 1 145 ? -14.437 10.042 -7.548 1.00 89.62 145 ALA A C 1
ATOM 1201 O O . ALA A 1 145 ? -13.317 10.153 -8.034 1.00 89.62 145 ALA A O 1
ATOM 1202 N N . GLN A 1 146 ? -14.735 9.017 -6.743 1.00 89.75 146 GLN A N 1
ATOM 1203 C CA . GLN A 1 146 ? -13.766 7.967 -6.419 1.00 89.75 146 GLN A CA 1
ATOM 1204 C C . GLN A 1 146 ? -13.397 7.128 -7.656 1.00 89.75 146 GLN A C 1
ATOM 1206 O O . GLN A 1 146 ? -12.246 6.712 -7.810 1.00 89.75 146 GLN A O 1
ATOM 1211 N N . GLY A 1 147 ? -14.367 6.860 -8.534 1.00 91.44 147 GLY A N 1
ATOM 1212 C CA . GLY A 1 147 ? -14.145 6.159 -9.796 1.00 91.44 147 GLY A CA 1
ATOM 1213 C C . GLY A 1 147 ? -13.318 6.974 -10.788 1.00 91.44 147 GLY A C 1
ATOM 1214 O O . GLY A 1 147 ? -12.448 6.412 -11.448 1.00 91.44 147 GLY A O 1
ATOM 1215 N N . ASP A 1 148 ? -13.560 8.276 -10.868 1.00 89.94 148 ASP A N 1
ATOM 1216 C CA . ASP A 1 148 ? -12.827 9.196 -11.734 1.00 89.94 148 ASP A CA 1
ATOM 1217 C C . ASP A 1 148 ? -11.412 9.427 -11.207 1.00 89.94 148 ASP A C 1
ATOM 1219 O O . ASP A 1 148 ? -10.460 9.192 -11.943 1.00 89.94 148 ASP A O 1
ATOM 1223 N N . PHE A 1 149 ? -11.246 9.637 -9.899 1.00 89.69 149 PHE A N 1
ATOM 1224 C CA . PHE A 1 149 ? -9.935 9.646 -9.247 1.00 89.69 149 PHE A CA 1
ATOM 1225 C C . PHE A 1 149 ? -9.125 8.382 -9.555 1.00 89.69 149 PHE A C 1
ATOM 1227 O O . PHE A 1 149 ? -7.933 8.452 -9.843 1.00 89.69 149 PHE A O 1
ATOM 1234 N N . LEU A 1 150 ? -9.759 7.204 -9.507 1.00 90.88 150 LEU A N 1
ATOM 1235 C CA . LEU A 1 150 ? -9.080 5.949 -9.815 1.00 90.88 150 LEU A CA 1
ATOM 1236 C C . LEU A 1 150 ? -8.667 5.872 -11.290 1.00 90.88 150 LEU A C 1
ATOM 1238 O O . LEU A 1 150 ? -7.586 5.367 -11.591 1.00 90.88 150 LEU A O 1
ATOM 1242 N N . LYS A 1 151 ? -9.500 6.367 -12.210 1.00 90.50 151 LYS A N 1
ATOM 1243 C CA . LYS A 1 151 ? -9.157 6.447 -13.637 1.00 90.50 151 LYS A CA 1
ATOM 1244 C C . LYS A 1 151 ? -8.022 7.434 -13.874 1.00 90.50 151 LYS A C 1
ATOM 1246 O O . LYS A 1 151 ? -7.103 7.083 -14.601 1.00 90.50 151 LYS A O 1
ATOM 1251 N N . ASP A 1 152 ? -8.028 8.589 -13.224 1.00 89.38 152 ASP A N 1
ATOM 1252 C CA . ASP A 1 152 ? -6.976 9.603 -13.344 1.00 89.38 152 ASP A CA 1
ATOM 1253 C C . ASP A 1 152 ? -5.662 9.130 -12.720 1.00 89.38 152 ASP A C 1
ATOM 1255 O O . ASP A 1 152 ? -4.574 9.371 -13.254 1.00 89.38 152 ASP A O 1
ATOM 1259 N N . LEU A 1 153 ? -5.756 8.355 -11.636 1.00 89.75 153 LEU A N 1
ATOM 1260 C CA . LEU A 1 153 ? -4.629 7.641 -11.051 1.00 89.75 153 LEU A CA 1
ATOM 1261 C C . LEU A 1 153 ? -4.081 6.578 -12.015 1.00 89.75 153 LEU A C 1
ATOM 1263 O O . LEU A 1 153 ? -2.871 6.401 -12.057 1.00 89.75 153 LEU A O 1
ATOM 1267 N N . TYR A 1 154 ? -4.938 5.913 -12.806 1.00 89.12 154 TYR A N 1
ATOM 1268 C CA . TYR A 1 154 ? -4.577 4.937 -13.852 1.00 89.12 154 TYR A CA 1
ATOM 1269 C C . TYR A 1 154 ? -4.339 5.515 -15.262 1.00 89.12 154 TYR A C 1
ATOM 1271 O O . TYR A 1 154 ? -3.822 4.802 -16.128 1.00 89.12 154 TYR A O 1
ATOM 1279 N N . ALA A 1 155 ? -4.523 6.817 -15.448 1.00 87.62 155 ALA A N 1
ATOM 1280 C CA . ALA A 1 155 ? -4.044 7.573 -16.599 1.00 87.62 155 ALA A CA 1
ATOM 1281 C C . ALA A 1 155 ? -2.734 8.334 -16.308 1.00 87.62 155 ALA A C 1
ATOM 1283 O O . ALA A 1 155 ? -2.019 8.698 -17.240 1.00 87.62 155 ALA A O 1
ATOM 1284 N N . GLY A 1 156 ? -2.399 8.557 -15.031 1.00 82.62 156 GLY A N 1
ATOM 1285 C CA . GLY A 1 156 ? -1.243 9.364 -14.620 1.00 82.62 156 GLY A CA 1
ATOM 1286 C C . GLY A 1 156 ? -1.488 10.870 -14.725 1.00 82.62 156 GLY A C 1
ATOM 1287 O O . GLY A 1 156 ? -0.554 11.652 -14.559 1.00 82.62 156 GLY A O 1
ATOM 1288 N N . THR A 1 157 ? -2.735 11.267 -14.977 1.00 80.75 157 THR A N 1
ATOM 1289 C CA . THR A 1 157 ? -3.170 12.655 -15.137 1.00 80.75 157 THR A CA 1
ATOM 1290 C C . THR A 1 157 ? -3.492 13.332 -13.811 1.00 80.75 157 THR A C 1
ATOM 1292 O O . THR A 1 157 ? -3.406 14.547 -13.741 1.00 80.75 157 THR A O 1
ATOM 1295 N N . LEU A 1 158 ? -3.765 12.577 -12.740 1.00 79.06 158 LEU A N 1
ATOM 1296 C CA . LEU A 1 158 ? -4.131 13.106 -11.414 1.00 79.06 158 LEU A CA 1
ATOM 1297 C C . LEU A 1 158 ? -3.207 14.245 -10.944 1.00 79.06 158 LEU A C 1
ATOM 1299 O O . LEU A 1 158 ? -3.666 15.312 -10.548 1.00 79.06 158 LEU A O 1
ATOM 1303 N N . LEU A 1 159 ? -1.890 14.030 -11.004 1.00 71.81 159 LEU A N 1
ATOM 1304 C CA . LEU A 1 159 ? -0.915 15.031 -10.562 1.00 71.81 159 LEU A CA 1
ATOM 1305 C C . LEU A 1 159 ? -0.698 16.134 -11.597 1.00 71.81 159 LEU A C 1
ATOM 1307 O O . LEU A 1 159 ? -0.416 17.268 -11.219 1.00 71.81 159 LEU A O 1
ATOM 1311 N N . SER A 1 160 ? -0.802 15.815 -12.891 1.00 73.69 160 SER A N 1
ATOM 1312 C CA . SER A 1 160 ? -0.612 16.820 -13.934 1.00 73.69 160 SER A CA 1
ATOM 1313 C C . SER A 1 160 ? -1.772 17.804 -13.974 1.00 73.69 160 SER A C 1
ATOM 1315 O O . SER A 1 160 ? -1.505 18.989 -14.102 1.00 73.69 160 SER A O 1
ATOM 1317 N N . ASP A 1 161 ? -3.004 17.327 -13.799 1.00 74.06 161 ASP A N 1
ATOM 1318 C CA . ASP A 1 161 ? -4.233 18.123 -13.846 1.00 74.06 161 ASP A CA 1
ATOM 1319 C C . ASP A 1 161 ? -4.267 19.138 -12.691 1.00 74.06 161 ASP A C 1
ATOM 1321 O O . ASP A 1 161 ? -4.299 20.345 -12.915 1.00 74.06 161 ASP A O 1
ATOM 1325 N N . MET A 1 162 ? -4.042 18.669 -11.457 1.00 69.62 162 MET A N 1
ATOM 1326 C CA . MET A 1 162 ? -3.962 19.529 -10.264 1.00 69.62 162 MET A CA 1
ATOM 1327 C C . MET A 1 162 ? -2.798 20.532 -10.314 1.00 69.62 162 MET A C 1
ATOM 1329 O O . MET A 1 162 ? -2.908 21.648 -9.821 1.00 69.62 162 MET A O 1
ATOM 1333 N N . SER A 1 163 ? -1.657 20.154 -10.906 1.00 74.12 163 SER A N 1
ATOM 1334 C CA . SER A 1 163 ? -0.504 21.064 -11.027 1.00 74.12 163 SER A CA 1
ATOM 1335 C C . SER A 1 163 ? -0.638 22.083 -12.163 1.00 74.12 163 SER A C 1
ATOM 1337 O O . SER A 1 163 ? 0.076 23.089 -12.179 1.00 74.12 163 SER A O 1
ATOM 1339 N N . GLN A 1 164 ? -1.493 21.798 -13.148 1.00 68.00 164 GLN A N 1
ATOM 1340 C CA . GLN A 1 164 ? -1.702 22.652 -14.313 1.00 68.00 164 GLN A CA 1
ATOM 1341 C C . GLN A 1 164 ? -2.867 23.607 -14.106 1.00 68.00 164 GLN A C 1
ATOM 1343 O O . GLN A 1 164 ? -2.801 24.695 -14.665 1.00 68.00 164 GLN A O 1
ATOM 1348 N N . GLU A 1 165 ? -3.831 23.287 -13.239 1.00 71.06 165 GLU A N 1
ATOM 1349 C CA . GLU A 1 165 ? -4.924 24.198 -12.886 1.00 71.06 165 GLU A CA 1
ATOM 1350 C C . GLU A 1 165 ? -4.396 25.576 -12.457 1.00 71.06 165 GLU A C 1
ATOM 1352 O O . GLU A 1 165 ? -4.813 26.589 -13.012 1.00 71.06 165 GLU A O 1
ATOM 1357 N N . ASP A 1 166 ? -3.388 25.629 -11.580 1.00 67.44 166 ASP A N 1
ATOM 1358 C CA . ASP A 1 166 ? -2.764 26.887 -11.145 1.00 67.44 166 ASP A CA 1
ATOM 1359 C C . ASP A 1 166 ? -2.027 27.616 -12.274 1.00 67.44 166 ASP A C 1
ATOM 1361 O O . ASP A 1 166 ? -2.015 28.845 -12.325 1.00 67.44 166 ASP A O 1
ATOM 1365 N N . LYS A 1 167 ? -1.401 26.873 -13.193 1.00 69.25 167 LYS A N 1
ATOM 1366 C CA . LYS A 1 167 ? -0.652 27.449 -14.317 1.00 69.25 167 LYS A CA 1
ATOM 1367 C C . LYS A 1 167 ? -1.586 27.979 -15.405 1.00 69.25 167 LYS A C 1
ATOM 1369 O O . LYS A 1 167 ? -1.277 28.989 -16.030 1.00 69.25 167 LYS A O 1
ATOM 1374 N N . GLU A 1 168 ? -2.713 27.312 -15.617 1.00 68.38 168 GLU A N 1
ATOM 1375 C CA . GLU A 1 168 ? -3.761 27.698 -16.560 1.00 68.38 168 GLU A CA 1
ATOM 1376 C C . GLU A 1 168 ? -4.660 28.814 -15.997 1.00 68.38 168 GLU A C 1
ATOM 1378 O O . GLU A 1 168 ? -5.203 29.609 -16.765 1.00 68.38 168 GLU A O 1
ATOM 1383 N N . ASN A 1 169 ? -4.766 28.946 -14.667 1.00 65.69 169 ASN A N 1
ATOM 1384 C CA . ASN A 1 169 ? -5.463 30.053 -14.000 1.00 65.69 169 ASN A CA 1
ATOM 1385 C C . ASN A 1 169 ? -4.629 31.332 -13.820 1.00 65.69 169 ASN A C 1
ATOM 1387 O O . ASN A 1 169 ? -5.148 32.303 -13.274 1.00 65.69 169 ASN A O 1
ATOM 1391 N N . ILE A 1 170 ? -3.375 31.385 -14.286 1.00 67.50 170 ILE A N 1
ATOM 1392 C CA . ILE A 1 170 ? -2.535 32.596 -14.176 1.00 67.50 170 ILE A CA 1
ATOM 1393 C C . ILE A 1 170 ? -3.144 33.798 -14.916 1.00 67.50 170 ILE A C 1
ATOM 1395 O O . ILE A 1 170 ? -2.978 34.932 -14.470 1.00 67.50 170 ILE A O 1
ATOM 1399 N N . ASP A 1 171 ? -3.880 33.557 -16.004 1.00 73.56 171 ASP A N 1
ATOM 1400 C CA . ASP A 1 171 ? -4.440 34.625 -16.841 1.00 73.56 171 ASP A CA 1
ATOM 1401 C C . ASP A 1 171 ? -5.875 35.018 -16.459 1.00 73.56 171 ASP A C 1
ATOM 1403 O O . ASP A 1 171 ? -6.397 36.021 -16.956 1.00 73.56 171 ASP A O 1
ATOM 1407 N N . LYS A 1 172 ? -6.540 34.256 -15.577 1.00 67.25 172 LYS A N 1
ATOM 1408 C CA . LYS A 1 172 ? -7.886 34.612 -15.120 1.00 67.25 172 LYS A CA 1
ATOM 1409 C C . LYS A 1 172 ? -7.764 35.561 -13.930 1.00 67.25 172 LYS A C 1
ATOM 1411 O O . LYS A 1 172 ? -7.128 35.214 -12.934 1.00 67.25 172 LYS A O 1
ATOM 1416 N N . PRO A 1 173 ? -8.370 36.759 -13.986 1.00 67.31 173 PRO A N 1
ATOM 1417 C CA . PRO A 1 173 ? -8.386 37.626 -12.821 1.00 67.31 173 PRO A CA 1
ATOM 1418 C C . PRO A 1 173 ? -9.097 36.885 -11.685 1.00 67.31 173 PRO A C 1
ATOM 1420 O O . PRO A 1 173 ? -10.167 36.314 -11.901 1.00 67.31 173 PRO A O 1
ATOM 1423 N N . LYS A 1 174 ? -8.509 36.892 -10.480 1.00 60.94 174 LYS A N 1
ATOM 1424 C CA . LYS A 1 174 ? -9.170 36.439 -9.246 1.00 60.94 174 LYS A CA 1
ATOM 1425 C C . LYS A 1 174 ? -10.330 37.385 -8.932 1.00 60.94 174 LYS A C 1
ATOM 1427 O O . LYS A 1 174 ? -10.223 38.242 -8.061 1.00 60.94 174 LYS A O 1
ATOM 1432 N N . ILE A 1 175 ? -11.408 37.285 -9.695 1.00 64.12 175 ILE A N 1
ATOM 1433 C CA . ILE A 1 175 ? -12.678 37.892 -9.337 1.00 64.12 175 ILE A CA 1
ATOM 1434 C C . ILE A 1 175 ? -13.334 36.977 -8.311 1.00 64.12 175 ILE A C 1
ATOM 1436 O O . ILE A 1 175 ? -13.329 35.755 -8.453 1.00 64.12 175 ILE A O 1
ATOM 1440 N N . GLN A 1 176 ? -13.831 37.578 -7.240 1.00 65.12 176 GLN A N 1
ATOM 1441 C CA . GLN A 1 176 ? -14.606 36.865 -6.237 1.00 65.12 176 GLN A CA 1
ATOM 1442 C C . GLN A 1 176 ? -15.838 36.243 -6.909 1.00 65.12 176 GLN A C 1
ATOM 1444 O O . GLN A 1 176 ? -16.407 36.824 -7.841 1.00 65.12 176 GLN A O 1
ATOM 1449 N N . SER A 1 177 ? -16.213 35.036 -6.477 1.00 71.44 177 SER A N 1
ATOM 1450 C CA . SER A 1 177 ? -17.444 34.394 -6.939 1.00 71.44 177 SER A CA 1
ATOM 1451 C C . SER A 1 177 ? -18.649 35.275 -6.577 1.00 71.44 177 SER A C 1
ATOM 1453 O O . SER A 1 177 ? -18.565 36.084 -5.657 1.00 71.44 177 SER A O 1
ATOM 1455 N N . LEU A 1 178 ? -19.771 35.167 -7.297 1.00 71.69 178 LEU A N 1
ATOM 1456 C CA . LEU A 1 178 ? -20.949 35.999 -7.005 1.00 71.69 178 LEU A CA 1
ATOM 1457 C C . LEU A 1 178 ? -21.415 35.831 -5.549 1.00 71.69 178 LEU A C 1
ATOM 1459 O O . LEU A 1 178 ? -21.824 36.803 -4.924 1.00 71.69 178 LEU A O 1
ATOM 1463 N N . ASP A 1 179 ? -21.280 34.622 -5.004 1.00 76.38 179 ASP A N 1
ATOM 1464 C CA . ASP A 1 179 ? -21.587 34.323 -3.608 1.00 76.38 179 ASP A CA 1
ATOM 1465 C C . ASP A 1 179 ? -20.570 34.944 -2.638 1.00 76.38 179 ASP A C 1
ATOM 1467 O O . ASP A 1 179 ? -20.968 35.456 -1.594 1.00 76.38 179 ASP A O 1
ATOM 1471 N N . ASP A 1 180 ? -19.275 34.970 -2.979 1.00 76.62 180 ASP A N 1
ATOM 1472 C CA . ASP A 1 180 ? -18.260 35.677 -2.182 1.00 76.62 180 ASP A CA 1
ATOM 1473 C C . ASP A 1 180 ? -18.472 37.192 -2.206 1.00 76.62 180 ASP A C 1
ATOM 1475 O O . ASP A 1 180 ? -18.310 37.829 -1.171 1.00 76.62 180 ASP A O 1
ATOM 1479 N N . LEU A 1 181 ? -18.877 37.756 -3.350 1.00 81.19 181 LEU A N 1
ATOM 1480 C CA . LEU A 1 181 ? -19.231 39.173 -3.477 1.00 81.19 181 LEU A CA 1
ATOM 1481 C C . LEU A 1 181 ? -20.490 39.509 -2.681 1.00 81.19 181 LEU A C 1
ATOM 1483 O O . LEU A 1 181 ? -20.544 40.546 -2.031 1.00 81.19 181 LEU A O 1
ATOM 1487 N N . LEU A 1 182 ? -21.507 38.644 -2.715 1.00 83.06 182 LEU A N 1
ATOM 1488 C CA . LEU A 1 182 ? -22.709 38.814 -1.899 1.00 83.06 182 LEU A CA 1
ATOM 1489 C C . LEU A 1 182 ? -22.377 38.723 -0.413 1.00 83.06 182 LEU A C 1
ATOM 1491 O O . LEU A 1 182 ? -22.895 39.505 0.372 1.00 83.06 182 LEU A O 1
ATOM 1495 N N . LYS A 1 183 ? -21.485 37.810 -0.027 1.00 82.25 183 LYS A N 1
ATOM 1496 C CA . LYS A 1 183 ? -21.062 37.639 1.361 1.00 82.25 183 LYS A CA 1
ATOM 1497 C C . LYS A 1 183 ? -20.164 38.773 1.848 1.00 82.25 183 LYS A C 1
ATOM 1499 O O . LYS A 1 183 ? -20.321 39.190 2.991 1.00 82.25 183 LYS A O 1
ATOM 1504 N N . SER A 1 184 ? -19.250 39.272 1.015 1.00 80.19 184 SER A N 1
ATOM 1505 C CA . SER A 1 184 ? -18.443 40.449 1.342 1.00 80.19 184 SER A CA 1
ATOM 1506 C C . SER A 1 184 ? -19.322 41.690 1.426 1.00 80.19 184 SER A C 1
ATOM 1508 O O . SER A 1 184 ? -19.168 42.458 2.359 1.00 80.19 184 SER A O 1
ATOM 1510 N N . LEU A 1 185 ? -20.297 41.841 0.522 1.00 81.44 185 LEU A N 1
ATOM 1511 C CA . LEU A 1 185 ? -21.265 42.935 0.561 1.00 81.44 185 LEU A CA 1
ATOM 1512 C C . LEU A 1 185 ? -22.155 42.860 1.809 1.00 81.44 185 LEU A C 1
ATOM 1514 O O . LEU A 1 185 ? -22.344 43.873 2.470 1.00 81.44 185 LEU A O 1
ATOM 1518 N N . ASP A 1 186 ? -22.670 41.681 2.168 1.00 81.69 186 ASP A N 1
ATOM 1519 C CA . ASP A 1 186 ? -23.441 41.491 3.405 1.00 81.69 186 ASP A CA 1
ATOM 1520 C C . ASP A 1 186 ? -22.590 41.783 4.645 1.00 81.69 186 ASP A C 1
ATOM 1522 O O . ASP A 1 186 ? -23.091 42.344 5.617 1.00 81.69 186 ASP A O 1
ATOM 1526 N N . GLN A 1 187 ? -21.309 41.409 4.624 1.00 79.00 187 GLN A N 1
ATOM 1527 C CA . GLN A 1 187 ? -20.373 41.684 5.709 1.00 79.00 187 GLN A CA 1
ATOM 1528 C C . GLN A 1 187 ? -20.046 43.181 5.811 1.00 79.00 187 GLN A C 1
ATOM 1530 O O . GLN A 1 187 ? -20.093 43.713 6.917 1.00 79.00 187 GLN A O 1
ATOM 1535 N N . ASP A 1 188 ? -19.829 43.864 4.685 1.00 74.12 188 ASP A N 1
ATOM 1536 C CA . ASP A 1 188 ? -19.635 45.316 4.608 1.00 74.12 188 ASP A CA 1
ATOM 1537 C C . ASP A 1 188 ? -20.892 46.066 5.077 1.00 74.12 188 ASP A C 1
ATOM 1539 O O . ASP A 1 188 ? -20.797 47.050 5.810 1.00 74.12 188 ASP A O 1
ATOM 1543 N N . ILE A 1 189 ? -22.091 45.606 4.697 1.00 75.12 189 ILE A N 1
ATOM 1544 C CA . ILE A 1 189 ? -23.362 46.169 5.180 1.00 75.12 189 ILE A CA 1
ATOM 1545 C C . ILE A 1 189 ? -23.473 45.985 6.691 1.00 75.12 189 ILE A C 1
ATOM 1547 O O . ILE A 1 189 ? -23.894 46.910 7.379 1.00 75.12 189 ILE A O 1
ATOM 1551 N N . LYS A 1 190 ? -23.085 44.821 7.222 1.00 73.62 190 LYS A N 1
ATOM 1552 C CA . LYS A 1 190 ? -23.116 44.558 8.663 1.00 73.62 190 LYS A CA 1
ATOM 1553 C C . LYS A 1 190 ? -22.114 45.403 9.438 1.00 73.62 190 LYS A C 1
ATOM 1555 O O . LYS A 1 190 ? -22.483 45.922 10.478 1.00 73.62 190 LYS A O 1
ATOM 1560 N N . GLU A 1 191 ? -20.891 45.565 8.938 1.00 66.00 191 GLU A N 1
ATOM 1561 C CA . GLU A 1 191 ? -19.886 46.444 9.551 1.00 66.00 191 GLU A CA 1
ATOM 1562 C C . GLU A 1 191 ? -20.327 47.910 9.527 1.00 66.00 191 GLU A C 1
ATOM 1564 O O . GLU A 1 191 ? -20.192 48.604 10.531 1.00 66.00 191 GLU A O 1
ATOM 1569 N N . ASN A 1 192 ? -20.909 48.382 8.419 1.00 57.72 192 ASN A N 1
ATOM 1570 C CA . ASN A 1 192 ? -21.459 49.738 8.352 1.00 57.72 192 ASN A CA 1
ATOM 1571 C C . ASN A 1 192 ? -22.706 49.905 9.234 1.00 57.72 192 ASN A C 1
ATOM 1573 O O . ASN A 1 192 ? -22.906 50.970 9.807 1.00 57.72 192 ASN A O 1
ATOM 1577 N N . ALA A 1 193 ? -23.537 48.871 9.371 1.00 59.25 193 ALA A N 1
ATOM 1578 C CA . ALA A 1 193 ? -24.676 48.883 10.284 1.00 59.25 193 ALA A CA 1
ATOM 1579 C C . ALA A 1 193 ? -24.235 48.857 11.757 1.00 59.25 193 ALA A C 1
ATOM 1581 O O . ALA A 1 193 ? -24.825 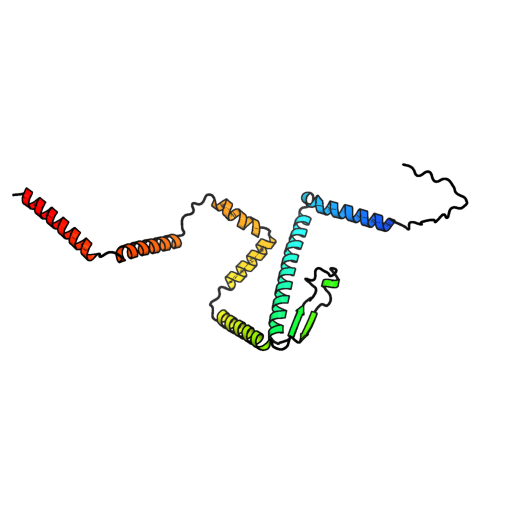49.565 12.566 1.00 59.25 193 ALA A O 1
ATOM 1582 N N . ASP A 1 194 ? -23.179 48.114 12.102 1.00 50.59 194 ASP A N 1
ATOM 1583 C CA . ASP A 1 194 ? -22.579 48.150 13.441 1.00 50.59 194 ASP A CA 1
ATOM 1584 C C . ASP A 1 194 ? -21.942 49.525 13.716 1.00 50.59 194 ASP A C 1
ATOM 1586 O O . ASP A 1 194 ? -22.125 50.060 14.808 1.00 50.59 194 ASP A O 1
ATOM 1590 N N . PHE A 1 195 ? -21.300 50.156 12.720 1.00 42.56 195 PHE A N 1
ATOM 1591 C CA . PHE A 1 195 ? -20.798 51.538 12.812 1.00 42.56 195 PHE A CA 1
ATOM 1592 C C . PHE A 1 195 ? -21.918 52.571 13.031 1.00 42.56 195 PHE A C 1
ATOM 1594 O O . PHE A 1 195 ? -21.712 53.560 13.728 1.00 42.56 195 PHE A O 1
ATOM 1601 N N . LEU A 1 196 ? -23.111 52.336 12.474 1.00 49.50 196 LEU A N 1
ATOM 1602 C CA . LEU A 1 196 ? -24.307 53.154 12.717 1.00 49.50 196 LEU A CA 1
ATOM 1603 C C . LEU A 1 196 ? -24.980 52.849 14.066 1.00 49.50 196 LEU A C 1
ATOM 1605 O O . LEU A 1 196 ? -25.730 53.673 14.575 1.00 49.50 196 LEU A O 1
ATOM 1609 N N . SER A 1 197 ? -24.710 51.688 14.669 1.00 48.44 197 SER A N 1
ATOM 1610 C CA . SER A 1 197 ? -25.355 51.270 15.919 1.00 48.44 197 SER A CA 1
ATOM 1611 C C . SER A 1 197 ? -24.660 51.753 17.198 1.00 48.44 197 SER A C 1
ATOM 1613 O O . SER A 1 197 ? -25.250 51.635 18.272 1.00 48.44 197 SER A O 1
ATOM 1615 N N . GLU A 1 198 ? -23.436 52.295 17.109 1.00 50.81 198 GLU A N 1
ATOM 1616 C CA . GLU A 1 198 ? -22.650 52.698 18.289 1.00 50.81 198 GLU A CA 1
ATOM 1617 C C . GLU A 1 198 ? -22.570 54.210 18.581 1.00 50.81 198 GLU A C 1
ATOM 1619 O O . GLU A 1 198 ? -22.009 54.564 19.613 1.00 50.81 198 GLU A O 1
ATOM 1624 N N . GLU A 1 199 ? -23.178 55.114 17.805 1.00 45.88 199 GLU A N 1
ATOM 1625 C CA . GLU A 1 199 ? -23.243 56.542 18.185 1.00 45.88 199 GLU A CA 1
ATOM 1626 C C . GLU A 1 199 ? -24.555 57.212 17.746 1.00 45.88 199 GLU A C 1
ATOM 1628 O O . GLU A 1 199 ? -24.699 57.611 16.592 1.00 45.88 199 GLU A O 1
ATOM 1633 N N . ASP A 1 200 ? -25.475 57.337 18.711 1.00 56.84 200 ASP A N 1
ATOM 1634 C CA . ASP A 1 200 ? -26.584 58.299 18.828 1.00 56.84 200 ASP A CA 1
ATOM 1635 C C . ASP A 1 200 ? -27.031 58.981 17.516 1.00 56.84 200 ASP A C 1
ATOM 1637 O O . ASP A 1 200 ? -26.713 60.143 17.237 1.00 56.84 200 ASP A O 1
ATOM 1641 N N . GLU A 1 201 ? -27.822 58.253 16.715 1.00 54.22 201 GLU A N 1
ATOM 1642 C CA . GLU A 1 201 ? -28.454 58.769 15.490 1.00 54.22 201 GLU A CA 1
ATOM 1643 C C . GLU A 1 201 ? -29.372 59.975 15.770 1.00 54.22 201 GLU A C 1
ATOM 1645 O O . GLU A 1 201 ? -29.496 60.852 14.916 1.00 54.22 201 GLU A O 1
ATOM 1650 N N . ASP A 1 202 ? -29.941 60.084 16.975 1.00 55.59 202 ASP A N 1
ATOM 1651 C CA . ASP A 1 202 ? -30.877 61.157 17.328 1.00 55.59 202 ASP A CA 1
ATOM 1652 C C . ASP A 1 202 ? -30.175 62.522 17.534 1.00 55.59 202 ASP A C 1
ATOM 1654 O O . ASP A 1 202 ? -30.653 63.538 17.029 1.00 55.59 202 ASP A O 1
ATOM 1658 N N . GLU A 1 203 ? -28.996 62.577 18.177 1.00 59.72 203 GLU A N 1
ATOM 1659 C CA . GLU A 1 203 ? -28.275 63.850 18.411 1.00 59.72 203 GLU A CA 1
ATOM 1660 C C . GLU A 1 203 ? -27.646 64.424 17.123 1.00 59.72 203 GLU A C 1
ATOM 1662 O O . GLU A 1 203 ? -27.566 65.645 16.930 1.00 59.72 203 GLU A O 1
ATOM 1667 N N . LYS A 1 204 ? -27.212 63.559 16.195 1.00 59.69 204 LYS A N 1
ATOM 1668 C CA . LYS A 1 204 ? -26.685 63.996 14.888 1.00 59.69 204 LYS A CA 1
ATOM 1669 C C . LYS A 1 204 ? -27.790 64.447 13.930 1.00 59.69 204 LYS A C 1
ATOM 1671 O O . LYS A 1 204 ? -27.554 65.377 13.163 1.00 59.69 204 LYS A O 1
ATOM 1676 N N . LEU A 1 205 ? -28.980 63.842 13.972 1.00 60.38 205 LEU A N 1
ATOM 1677 C CA . LEU A 1 205 ? -30.126 64.296 13.173 1.00 60.38 205 LEU A CA 1
ATOM 1678 C C . LEU A 1 205 ? -30.636 65.667 13.632 1.00 60.38 205 LEU A C 1
ATOM 1680 O O . LEU A 1 205 ? -30.879 66.523 12.779 1.00 60.38 205 LEU A O 1
ATOM 1684 N N . ASP A 1 206 ? -30.707 65.904 14.944 1.00 62.81 206 ASP A N 1
ATOM 1685 C CA . ASP A 1 206 ? -31.111 67.204 15.491 1.00 62.81 206 ASP A CA 1
ATOM 1686 C C . ASP A 1 206 ? -30.084 68.304 15.167 1.00 62.81 206 ASP A C 1
ATOM 1688 O O . ASP A 1 206 ? -30.462 69.379 14.709 1.00 62.81 206 ASP A O 1
ATOM 1692 N N . SER A 1 207 ? -28.776 68.034 15.283 1.00 71.12 207 SER A N 1
ATOM 1693 C CA . SER A 1 207 ? -27.744 69.032 14.926 1.00 71.12 207 SER A CA 1
ATOM 1694 C C . SER A 1 207 ? -27.648 69.340 13.423 1.00 71.12 207 SER A C 1
ATOM 1696 O O . SER A 1 207 ? -27.221 70.436 13.040 1.00 71.12 207 SER A O 1
ATOM 1698 N N . LEU A 1 208 ? -28.038 68.399 12.556 1.00 70.69 208 LEU A N 1
ATOM 1699 C CA . LEU A 1 208 ? -28.149 68.637 11.115 1.00 70.69 208 LEU A CA 1
ATOM 1700 C C . LEU A 1 208 ? -29.412 69.431 10.763 1.00 70.69 208 LEU A C 1
ATOM 1702 O O . LEU A 1 208 ? -29.346 70.271 9.867 1.00 70.69 208 LEU A O 1
ATOM 1706 N N . LEU A 1 209 ? -30.528 69.198 11.462 1.00 70.38 209 LEU A N 1
ATOM 1707 C CA . LEU A 1 209 ? -31.750 69.996 11.328 1.00 70.38 209 LEU A CA 1
ATOM 1708 C C . LEU A 1 209 ? -31.539 71.439 11.801 1.00 70.38 209 LEU A C 1
ATOM 1710 O O . LEU A 1 209 ? -31.909 72.344 11.060 1.00 70.38 209 LEU A O 1
ATOM 1714 N N . ASP A 1 210 ? -30.884 71.658 12.945 1.00 73.44 210 ASP A N 1
ATOM 1715 C CA . ASP A 1 210 ? -30.555 73.009 13.433 1.00 73.44 210 ASP A CA 1
ATOM 1716 C C . ASP A 1 210 ? -29.654 73.762 12.440 1.00 73.44 210 ASP A C 1
ATOM 1718 O O . ASP A 1 210 ? -29.968 74.886 12.064 1.00 73.44 210 ASP A O 1
ATOM 1722 N N . ASN A 1 211 ? -28.600 73.129 11.902 1.00 73.25 211 ASN A N 1
ATOM 1723 C CA . ASN A 1 211 ? -27.770 73.775 10.871 1.00 73.25 211 ASN A CA 1
ATOM 1724 C C . ASN A 1 211 ? -28.546 74.085 9.580 1.00 73.25 211 ASN A C 1
ATOM 1726 O O . ASN A 1 211 ? -28.233 75.058 8.903 1.00 73.25 211 ASN A O 1
ATOM 1730 N N . LEU A 1 212 ? -29.516 73.252 9.190 1.00 72.12 212 LEU A N 1
ATOM 1731 C CA . LEU A 1 212 ? -30.351 73.508 8.013 1.00 72.12 212 LEU A CA 1
ATOM 1732 C C . LEU A 1 212 ? -31.325 74.670 8.247 1.00 72.12 212 LEU A C 1
ATOM 1734 O O . LEU A 1 212 ? -31.546 75.442 7.318 1.00 72.12 212 LEU A O 1
ATOM 1738 N N . VAL A 1 213 ? -31.859 74.809 9.465 1.00 70.06 213 VAL A N 1
ATOM 1739 C CA . VAL A 1 213 ? -32.728 75.929 9.860 1.00 70.06 213 VAL A CA 1
ATOM 1740 C C . VAL A 1 213 ? -31.935 77.232 9.952 1.00 70.06 213 VAL A C 1
ATOM 1742 O O . VAL A 1 213 ? -32.391 78.227 9.402 1.00 70.06 213 VAL A O 1
ATOM 1745 N N . ASP A 1 214 ? -30.731 77.218 10.530 1.00 65.75 214 ASP A N 1
ATOM 1746 C CA . ASP A 1 214 ? -29.847 78.394 10.571 1.00 65.75 214 ASP A CA 1
ATOM 1747 C C . ASP A 1 214 ? -29.461 78.859 9.153 1.00 65.75 214 ASP A C 1
ATOM 1749 O O . ASP A 1 214 ? -29.480 80.050 8.855 1.00 65.75 214 ASP A O 1
ATOM 1753 N N . ILE A 1 215 ? -29.172 77.924 8.236 1.00 65.12 215 ILE A N 1
ATOM 1754 C CA . ILE A 1 215 ? -28.899 78.252 6.826 1.00 65.12 215 ILE A CA 1
ATOM 1755 C C . ILE A 1 215 ? -30.145 78.831 6.138 1.00 65.12 215 ILE A C 1
ATOM 1757 O O . ILE A 1 215 ? -30.018 79.702 5.280 1.00 65.12 215 ILE A O 1
ATOM 1761 N N . GLU A 1 216 ? -31.345 78.353 6.469 1.00 65.56 216 GLU A N 1
ATOM 1762 C CA . GLU A 1 216 ? -32.595 78.853 5.884 1.00 65.56 216 GLU A CA 1
ATOM 1763 C C . GLU A 1 216 ? -32.995 80.228 6.456 1.00 65.56 216 GLU A C 1
ATOM 1765 O O . GLU A 1 216 ? -33.478 81.073 5.700 1.00 65.56 216 GLU A O 1
ATOM 1770 N N . GLU A 1 217 ? -32.724 80.498 7.739 1.00 61.12 217 GLU A N 1
ATOM 1771 C CA . GLU A 1 217 ? -32.886 81.827 8.351 1.00 61.12 217 GLU A CA 1
ATOM 1772 C C . GLU A 1 217 ? -31.864 82.843 7.807 1.00 61.12 217 GLU A C 1
ATOM 1774 O O . GLU A 1 217 ? -32.261 83.955 7.452 1.00 61.12 217 GLU A O 1
ATOM 1779 N N . ASP A 1 218 ? -30.597 82.455 7.613 1.00 57.69 218 ASP A N 1
ATOM 1780 C CA . ASP A 1 218 ? -29.574 83.316 6.990 1.00 57.69 218 ASP A CA 1
ATOM 1781 C C . ASP A 1 218 ? -29.930 83.685 5.532 1.00 57.69 218 ASP A C 1
ATOM 1783 O O . ASP A 1 218 ? -29.670 84.802 5.081 1.00 57.69 218 ASP A O 1
ATOM 1787 N N . ILE A 1 219 ? -30.560 82.772 4.780 1.00 57.72 219 ILE A N 1
ATOM 1788 C CA . ILE A 1 219 ? -31.012 83.041 3.402 1.00 57.72 219 ILE A CA 1
ATOM 1789 C C . ILE A 1 219 ? -32.245 83.962 3.388 1.00 57.72 219 ILE A C 1
ATOM 1791 O O . ILE A 1 219 ? -32.407 84.754 2.458 1.00 57.72 219 ILE A O 1
ATOM 1795 N N . ALA A 1 220 ? -33.107 83.889 4.406 1.00 57.66 220 ALA A N 1
ATOM 1796 C CA . ALA A 1 220 ? -34.299 84.730 4.507 1.00 57.66 220 ALA A CA 1
ATOM 1797 C C . ALA A 1 220 ? -33.984 86.171 4.955 1.00 57.66 220 ALA A C 1
ATOM 1799 O O . ALA A 1 220 ? -34.657 87.097 4.500 1.00 57.66 220 ALA A O 1
ATOM 1800 N N . GLU A 1 221 ? -32.960 86.388 5.790 1.00 58.16 221 GLU A N 1
ATOM 1801 C CA . GLU A 1 221 ? -32.516 87.737 6.187 1.00 58.16 221 GLU A CA 1
ATOM 1802 C C . GLU A 1 221 ? -31.715 88.473 5.090 1.00 58.16 221 GLU A C 1
ATOM 1804 O O . GLU A 1 221 ? -31.645 89.702 5.110 1.00 58.16 221 GLU A O 1
ATOM 1809 N N . GLU A 1 222 ? -31.153 87.771 4.095 1.00 56.84 222 GLU A N 1
ATOM 1810 C CA . GLU A 1 222 ? -30.511 88.404 2.926 1.00 56.84 222 GLU A CA 1
ATOM 1811 C C . GLU A 1 222 ? -31.506 88.865 1.829 1.00 56.84 222 GLU A C 1
ATOM 1813 O O . GLU A 1 222 ? -31.098 89.580 0.906 1.00 56.84 222 GLU A O 1
ATOM 1818 N N . GLU A 1 223 ? -32.799 88.514 1.919 1.00 55.97 223 GLU A N 1
ATOM 1819 C CA . GLU A 1 223 ? -33.836 88.873 0.928 1.00 55.97 223 GLU A CA 1
ATOM 1820 C C . GLU A 1 223 ? -34.843 89.977 1.365 1.00 55.97 223 GLU A C 1
ATOM 1822 O O . GLU A 1 223 ? -3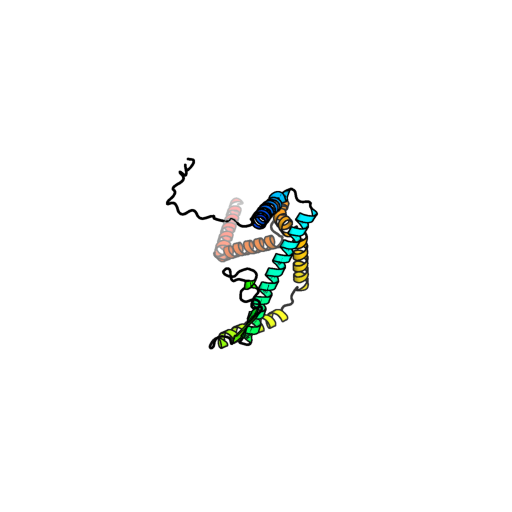5.740 90.301 0.576 1.00 55.97 223 GLU A O 1
ATOM 1827 N N . GLU A 1 224 ? -34.680 90.631 2.532 1.00 45.19 224 GLU A N 1
ATOM 1828 C CA . GLU A 1 224 ? -35.448 91.840 2.950 1.00 45.19 224 GLU A CA 1
ATOM 1829 C C . GLU A 1 224 ? -34.648 93.163 2.949 1.00 45.19 224 GLU A C 1
ATOM 1831 O O . GLU A 1 224 ? -33.558 93.247 3.558 1.00 45.19 224 GLU A O 1
#

InterPro domains:
  IPR004728 Translocation protein Sec62 [PF03839] (5-107)
  IPR004728 Translocation protein Sec62 [PTHR12443] (6-110)

Sequence (224 aa):
VARVRDFDEAGYFTWVYEGDKTMSHLMSAGLIVGFLFCVCFPIWPQFLRVFVWYLSVTLLLFIFILVTFRALAFLFIWIIGFEFWFLPNLFDETLSFVDSFKPVYSFDPAKPGQLPYRIGVAVAFGSFCYWAVTQPSEFDGFRAAQGDFLKDLYAGTLLSDMSQEDKENIDKPKIQSLDDLLKSLDQDIKENADFLSEEDEDEKLDSLLDNLVDIEEDIAEEEE

Secondary structure (DSSP, 8-state):
--------TT-----------HHHHHHHHHHHHHHHHHHTGGGS-HHHHHHHHHHHHHHHHHHHHHHHHHHHHHHHHHHHTEEEEESGGGG-TTS-HHHHT-SSEEEEEPPTT-HHHHHHHHHHHHHHHHHHHHS---HHHHHHHHHHHHHHHHHT-HHHHHHHHHHHGGGS--PPPHHHHHHHHHHHHHHHHHHHHSS-HHHHHHHHHHHHHHHHHHHHHT--

Radius of gyration: 39.59 Å; chains: 1; bounding box: 98×118×56 Å

Foldseek 3Di:
DDPDDDDDPPDDDDDPDDDDCPVVVVVVVVVVVVVVVVVVVVVDDPVVVLVVLVVVLVVVVVVVVVVVVQVVVQLVVVLVFKGKGAQVQCPPPVDDPVCSCPPRMDIGGHDPPCNVVSVVVVVVVVVVVVVVVPDPDPVVVVVVVVVVCVVCSSVVCNVVVVVCVVVVCPPPPPDPDPVRVVVVVVVVVVVVVVVVVPDDPPVVVVVVVVVVVVVVVVVVVVPD

Organism: Phaeodactylum tricornutum (NCBI:txid2850)